Protein AF-A0A2V0PNC5-F1 (afdb_monomer_lite)

Structure (mmCIF, N/CA/C/O backbone):
data_AF-A0A2V0PNC5-F1
#
_entry.id   AF-A0A2V0PNC5-F1
#
loop_
_atom_site.group_PDB
_atom_site.id
_atom_site.type_symbol
_atom_site.label_atom_id
_atom_site.label_alt_id
_atom_site.label_comp_id
_atom_site.label_asym_id
_atom_site.label_entity_id
_atom_site.label_seq_id
_atom_site.pdbx_PDB_ins_code
_atom_site.Cartn_x
_atom_site.Cartn_y
_atom_site.Cartn_z
_atom_site.occupancy
_atom_site.B_iso_or_equiv
_atom_site.auth_seq_id
_atom_site.auth_comp_id
_atom_site.auth_asym_id
_atom_site.auth_atom_id
_atom_site.pdbx_PDB_model_num
ATOM 1 N N . MET A 1 1 ? 58.327 9.211 -48.013 1.00 46.03 1 MET A N 1
ATOM 2 C CA . MET A 1 1 ? 58.946 9.754 -46.782 1.00 46.03 1 MET A CA 1
ATOM 3 C C . MET A 1 1 ? 57.950 10.695 -46.115 1.00 46.03 1 MET A C 1
ATOM 5 O O . MET A 1 1 ? 57.250 11.386 -46.838 1.00 46.03 1 MET A O 1
ATOM 9 N N . HIS A 1 2 ? 57.897 10.662 -44.778 1.00 35.88 2 HIS A N 1
ATOM 10 C CA . HIS A 1 2 ? 56.887 11.205 -43.844 1.00 35.88 2 HIS A CA 1
ATOM 11 C C . HIS A 1 2 ? 55.648 10.328 -43.582 1.00 35.88 2 HIS A C 1
ATOM 13 O O . HIS A 1 2 ? 54.661 10.412 -44.310 1.00 35.88 2 HIS A O 1
ATOM 19 N N . PRO A 1 3 ? 55.665 9.522 -42.502 1.00 50.53 3 PRO A N 1
ATOM 20 C CA . PRO A 1 3 ? 54.452 8.967 -41.922 1.00 50.53 3 PRO A CA 1
ATOM 21 C C . PRO A 1 3 ? 53.801 10.012 -41.003 1.00 50.53 3 PRO A C 1
ATOM 23 O O . PRO A 1 3 ? 54.454 10.570 -40.120 1.00 50.53 3 PRO A O 1
ATOM 26 N N . ARG A 1 4 ? 52.509 10.286 -41.209 1.00 48.28 4 ARG A N 1
ATOM 27 C CA . ARG A 1 4 ? 51.700 11.040 -40.247 1.00 48.28 4 ARG A CA 1
ATOM 28 C C . ARG A 1 4 ? 51.155 10.079 -39.195 1.00 48.28 4 ARG A C 1
ATOM 30 O O . ARG A 1 4 ? 50.509 9.084 -39.502 1.00 48.28 4 ARG A O 1
ATOM 37 N N . SER A 1 5 ? 51.496 10.423 -37.965 1.00 45.62 5 SER A N 1
ATOM 38 C CA . SER A 1 5 ? 51.143 9.832 -36.684 1.00 45.62 5 SER A CA 1
ATOM 39 C C . SER A 1 5 ? 49.649 9.558 -36.521 1.00 45.62 5 SER A C 1
ATOM 41 O O . SER A 1 5 ? 48.822 10.463 -36.640 1.00 45.62 5 SER A O 1
ATOM 43 N N . VAL A 1 6 ? 49.341 8.314 -36.162 1.00 48.97 6 VAL A N 1
ATOM 44 C CA . VAL A 1 6 ? 48.056 7.876 -35.617 1.00 48.97 6 VAL A CA 1
ATOM 45 C C . VAL A 1 6 ? 47.938 8.436 -34.199 1.00 48.97 6 VAL A C 1
ATOM 47 O O . VAL A 1 6 ? 48.732 8.095 -33.326 1.00 48.97 6 VAL A O 1
ATOM 50 N N . VAL A 1 7 ? 46.978 9.333 -33.980 1.00 49.88 7 VAL A N 1
ATOM 51 C CA . VAL A 1 7 ? 46.612 9.828 -32.648 1.00 49.88 7 VAL A CA 1
ATOM 52 C C . VAL A 1 7 ? 45.488 8.942 -32.125 1.00 49.88 7 VAL A C 1
ATOM 54 O O . VAL A 1 7 ? 44.372 8.982 -32.635 1.00 49.88 7 VAL A O 1
ATOM 57 N N . SER A 1 8 ? 45.796 8.133 -31.112 1.00 47.31 8 SER A N 1
ATOM 58 C CA . SER A 1 8 ? 44.809 7.429 -30.293 1.00 47.31 8 SER A CA 1
ATOM 59 C C . SER A 1 8 ? 44.007 8.420 -29.448 1.00 47.31 8 SER A C 1
ATOM 61 O O . SER A 1 8 ? 44.615 9.172 -28.682 1.00 47.31 8 SER A O 1
ATOM 63 N N . PRO A 1 9 ? 42.666 8.377 -29.449 1.00 55.56 9 PRO A N 1
ATOM 64 C CA . PRO A 1 9 ? 41.892 8.931 -28.356 1.00 55.56 9 PRO A CA 1
ATOM 65 C C . PRO A 1 9 ? 41.679 7.842 -27.298 1.00 55.56 9 PRO A C 1
ATOM 67 O O . PRO A 1 9 ? 40.690 7.115 -27.300 1.00 55.56 9 PRO A O 1
ATOM 70 N N . ALA A 1 10 ? 42.618 7.755 -26.357 1.00 48.31 10 ALA A N 1
ATOM 71 C CA . ALA A 1 10 ? 42.324 7.237 -25.031 1.00 48.31 10 ALA A CA 1
ATOM 72 C C . ALA A 1 10 ? 41.574 8.336 -24.264 1.00 48.31 10 ALA A C 1
ATOM 74 O O . ALA A 1 10 ? 42.179 9.267 -23.734 1.00 48.31 10 ALA A O 1
ATOM 75 N N . ARG A 1 11 ? 40.245 8.252 -24.221 1.00 45.19 11 ARG A N 1
ATOM 76 C CA . ARG A 1 11 ? 39.443 8.936 -23.204 1.00 45.19 11 ARG A CA 1
ATOM 77 C C . ARG A 1 11 ? 38.549 7.904 -22.544 1.00 45.19 11 ARG A C 1
ATOM 79 O O . ARG A 1 11 ? 37.467 7.588 -23.016 1.00 45.19 11 ARG A O 1
ATOM 86 N N . ALA A 1 12 ? 39.080 7.363 -21.454 1.00 42.06 12 ALA A N 1
ATOM 87 C CA . ALA A 1 12 ? 38.318 6.650 -20.456 1.00 42.06 12 ALA A CA 1
ATOM 88 C C . ALA A 1 12 ? 37.191 7.566 -19.961 1.00 42.06 12 ALA A C 1
ATOM 90 O O . ALA A 1 12 ? 37.443 8.621 -19.376 1.00 42.06 12 ALA A O 1
ATOM 91 N N . CYS A 1 13 ? 35.950 7.161 -20.212 1.00 41.88 13 CYS A N 1
ATOM 92 C CA . CYS A 1 13 ? 34.798 7.667 -19.490 1.00 41.88 13 CYS A CA 1
ATOM 93 C C . CYS A 1 13 ? 34.933 7.204 -18.038 1.00 41.88 13 CYS A C 1
ATOM 95 O O . CYS A 1 13 ? 34.588 6.076 -17.695 1.00 41.88 13 CYS A O 1
ATOM 97 N N . ALA A 1 14 ? 35.463 8.071 -17.180 1.00 43.19 14 ALA A N 1
ATOM 98 C CA . ALA A 1 14 ? 35.242 7.967 -15.750 1.00 43.19 14 ALA A CA 1
ATOM 99 C C . ALA A 1 14 ? 33.767 8.309 -15.498 1.00 43.19 14 ALA A C 1
ATOM 101 O O . ALA A 1 14 ? 33.409 9.468 -15.294 1.00 43.19 14 ALA A O 1
ATOM 102 N N . TRP A 1 15 ? 32.895 7.303 -15.559 1.00 41.69 15 TRP A N 1
ATOM 103 C CA . TRP A 1 15 ? 31.583 7.382 -14.930 1.00 41.69 15 TRP A CA 1
ATOM 104 C C . TRP A 1 15 ? 31.799 7.412 -13.420 1.00 41.69 15 TRP A C 1
ATOM 106 O O . TRP A 1 15 ? 31.904 6.394 -12.743 1.00 41.69 15 TRP A O 1
ATOM 116 N N . SER A 1 16 ? 31.938 8.633 -12.910 1.00 41.12 16 SER A N 1
ATOM 117 C CA . SER A 1 16 ? 31.764 8.942 -11.503 1.00 41.12 16 SER A CA 1
ATOM 118 C C . SER A 1 16 ? 30.292 8.709 -11.182 1.00 41.12 16 SER A C 1
ATOM 120 O O . SER A 1 16 ? 29.431 9.532 -11.484 1.00 41.12 16 SER A O 1
ATOM 122 N N . SER A 1 17 ? 29.997 7.544 -10.613 1.00 45.12 17 SER A N 1
ATOM 123 C CA . SER A 1 17 ? 28.743 7.274 -9.924 1.00 45.12 17 SER A CA 1
ATOM 124 C C . SER A 1 17 ? 28.682 8.164 -8.681 1.00 45.12 17 SER A C 1
ATOM 126 O O . SER A 1 17 ? 29.027 7.744 -7.575 1.00 45.12 17 SER A O 1
ATOM 128 N N . ALA A 1 18 ? 28.293 9.422 -8.872 1.00 38.31 18 ALA A N 1
ATOM 129 C CA . ALA A 1 18 ? 27.845 10.283 -7.796 1.00 38.31 18 ALA A CA 1
ATOM 130 C C . ALA A 1 18 ? 26.534 9.690 -7.272 1.00 38.31 18 ALA A C 1
ATOM 132 O O . ALA A 1 18 ? 25.459 9.921 -7.820 1.00 38.31 18 ALA A O 1
ATOM 133 N N . GLN A 1 19 ? 26.640 8.857 -6.237 1.00 40.16 19 GLN A N 1
ATOM 134 C CA . GLN A 1 19 ? 25.487 8.483 -5.437 1.00 40.16 19 GLN A CA 1
ATOM 135 C C . GLN A 1 19 ? 24.847 9.776 -4.911 1.00 40.16 19 GLN A C 1
ATOM 137 O O . GLN A 1 19 ? 25.549 10.571 -4.276 1.00 40.16 19 GLN A O 1
ATOM 142 N N . PRO A 1 20 ? 23.543 10.013 -5.122 1.00 44.72 20 PRO A N 1
ATOM 143 C CA . PRO A 1 20 ? 22.850 11.015 -4.341 1.00 44.72 20 PRO A CA 1
ATOM 144 C C . PRO A 1 20 ? 22.874 10.525 -2.894 1.00 44.72 20 PRO A C 1
ATOM 146 O O . PRO A 1 20 ? 22.208 9.559 -2.526 1.00 44.72 20 PRO A O 1
ATOM 149 N N . SER A 1 21 ? 23.691 11.165 -2.060 1.00 48.38 21 SER A N 1
ATOM 150 C CA . SER A 1 21 ? 23.564 11.049 -0.618 1.00 48.38 21 SER A CA 1
ATOM 151 C C . SER A 1 21 ? 22.190 11.605 -0.261 1.00 48.38 21 SER A C 1
ATOM 153 O O . SER A 1 21 ? 21.999 12.823 -0.225 1.00 48.38 21 SER A O 1
ATOM 155 N N . TRP A 1 22 ? 21.220 10.722 -0.036 1.00 44.94 22 TRP A N 1
ATOM 156 C CA . TRP A 1 22 ? 19.954 11.079 0.583 1.00 44.94 22 TRP A CA 1
ATOM 157 C C . TRP A 1 22 ? 20.280 11.538 1.998 1.00 44.94 22 TRP A C 1
ATOM 159 O O . TRP A 1 22 ? 20.423 10.749 2.932 1.00 44.94 22 TRP A O 1
ATOM 169 N N . GLY A 1 23 ? 20.511 12.844 2.117 1.00 40.91 23 GLY A N 1
ATOM 170 C CA . GLY A 1 23 ? 20.692 13.515 3.381 1.00 40.91 23 GLY A CA 1
ATOM 171 C C . GLY A 1 23 ? 19.507 13.164 4.260 1.00 40.91 23 GLY A C 1
ATOM 172 O O . GLY A 1 23 ? 18.359 13.428 3.906 1.00 40.91 23 GLY A O 1
ATOM 173 N N . ALA A 1 24 ? 19.808 12.552 5.400 1.00 48.91 24 ALA A N 1
ATOM 174 C CA . ALA A 1 24 ? 18.877 12.357 6.486 1.00 48.91 24 ALA A CA 1
ATOM 175 C C . ALA A 1 24 ? 18.256 13.714 6.851 1.00 48.91 24 ALA A C 1
ATOM 177 O O . ALA A 1 24 ? 18.806 14.474 7.654 1.00 48.91 24 ALA A O 1
ATOM 178 N N . ARG A 1 25 ? 17.093 14.026 6.264 1.00 42.72 25 ARG A N 1
ATOM 179 C CA . ARG A 1 25 ? 16.173 15.017 6.812 1.00 42.72 25 ARG A CA 1
ATOM 180 C C . ARG A 1 25 ? 15.718 14.451 8.142 1.00 42.72 25 ARG A C 1
ATOM 182 O O . ARG A 1 25 ? 14.775 13.673 8.230 1.00 42.72 25 ARG A O 1
ATOM 189 N N . ARG A 1 26 ? 16.433 14.848 9.193 1.00 43.69 26 ARG A N 1
ATOM 190 C CA . ARG A 1 26 ? 15.892 14.877 10.544 1.00 43.69 26 ARG A CA 1
ATOM 191 C C . ARG A 1 26 ? 14.653 15.755 10.463 1.00 43.69 26 ARG A C 1
ATOM 193 O O . ARG A 1 26 ? 14.756 16.978 10.466 1.00 43.69 26 ARG A O 1
ATOM 200 N N . VAL A 1 27 ? 13.492 15.124 10.332 1.00 46.66 27 VAL A N 1
ATOM 201 C CA . VAL A 1 27 ? 12.228 15.760 10.670 1.00 46.66 27 VAL A CA 1
ATOM 202 C C . VAL A 1 27 ? 12.358 16.081 12.150 1.00 46.66 27 VAL A C 1
ATOM 204 O O . VAL A 1 27 ? 12.353 15.192 13.004 1.00 46.66 27 VAL A O 1
ATOM 207 N N . ALA A 1 28 ? 12.626 17.352 12.433 1.00 44.28 28 ALA A N 1
ATOM 208 C CA . ALA A 1 28 ? 12.568 17.889 13.771 1.00 44.28 28 ALA A CA 1
ATOM 209 C C . ALA A 1 28 ? 11.178 17.552 14.310 1.00 44.28 28 ALA A C 1
ATOM 211 O O . ALA A 1 28 ? 10.172 18.049 13.807 1.00 44.28 28 ALA A O 1
ATOM 212 N N . ARG A 1 29 ? 11.125 16.648 15.293 1.00 40.88 29 ARG A N 1
ATOM 213 C CA . ARG A 1 29 ? 9.932 16.447 16.108 1.00 40.88 29 ARG A CA 1
ATOM 214 C C . ARG A 1 29 ? 9.538 17.824 16.652 1.00 40.88 29 ARG A C 1
ATOM 216 O O . ARG A 1 29 ? 10.369 18.416 17.346 1.00 40.88 29 ARG A O 1
ATOM 223 N N . PRO A 1 30 ? 8.332 18.343 16.373 1.00 45.47 30 PRO A N 1
ATOM 224 C CA . PRO A 1 30 ? 7.832 19.469 17.138 1.00 45.47 30 PRO A CA 1
ATOM 225 C C . PRO A 1 30 ? 7.803 19.022 18.599 1.00 45.47 30 PRO A C 1
ATOM 227 O O . PRO A 1 30 ? 7.260 17.964 18.929 1.00 45.47 30 PRO A O 1
ATOM 230 N N . GLY A 1 31 ? 8.505 19.774 19.445 1.00 43.66 31 GLY A N 1
ATOM 231 C CA . GLY A 1 31 ? 8.547 19.541 20.876 1.00 43.66 31 GLY A CA 1
ATOM 232 C C . GLY A 1 31 ? 7.123 19.496 21.405 1.00 43.66 31 GLY A C 1
ATOM 233 O O . GLY A 1 31 ? 6.427 20.507 21.401 1.00 43.66 31 GLY A O 1
ATOM 234 N N . GLY A 1 32 ? 6.696 18.307 21.828 1.00 38.88 32 GLY A N 1
ATOM 235 C CA . GLY A 1 32 ? 5.477 18.144 22.595 1.00 38.88 32 GLY A CA 1
ATOM 236 C C . GLY A 1 32 ? 5.627 18.948 23.875 1.00 38.88 32 GLY A C 1
ATOM 237 O O . GLY A 1 32 ? 6.455 18.622 24.727 1.00 38.88 32 GLY A O 1
ATOM 238 N N . CYS A 1 33 ? 4.855 20.025 23.982 1.00 45.88 33 CYS A N 1
ATOM 239 C CA . CYS A 1 33 ? 4.614 20.678 25.253 1.00 45.88 33 CYS A CA 1
ATOM 240 C C . CYS A 1 33 ? 4.117 19.616 26.248 1.00 45.88 33 CYS A C 1
ATOM 242 O O . CYS A 1 33 ? 3.217 18.844 25.905 1.00 45.88 33 CYS A O 1
ATOM 244 N N . PRO A 1 34 ? 4.675 19.549 27.467 1.00 61.69 34 PRO A N 1
ATOM 245 C CA . PRO A 1 34 ? 4.075 18.737 28.510 1.00 61.69 34 PRO A CA 1
ATOM 246 C C . PRO A 1 34 ? 2.664 19.281 28.798 1.00 61.69 34 PRO A C 1
ATOM 248 O O . PRO A 1 34 ? 2.482 20.503 28.830 1.00 61.69 34 PRO A O 1
ATOM 251 N N . PRO A 1 35 ? 1.657 18.413 28.994 1.00 59.31 35 PRO A N 1
ATOM 252 C CA . PRO A 1 35 ? 0.330 18.865 29.376 1.00 59.31 35 PRO A CA 1
ATOM 253 C C . PRO A 1 35 ? 0.412 19.629 30.707 1.00 59.31 35 PRO A C 1
ATOM 255 O O . PRO A 1 35 ? 1.201 19.255 31.584 1.00 59.31 35 PRO A O 1
ATOM 258 N N . PRO A 1 36 ? -0.379 20.700 30.886 1.00 52.75 36 PRO A N 1
ATOM 259 C CA . PRO A 1 36 ? -0.417 21.416 32.147 1.00 52.75 36 PRO A CA 1
ATOM 260 C C . PRO A 1 36 ? -0.871 20.461 33.252 1.00 52.75 36 PRO A C 1
ATOM 262 O O . PRO A 1 36 ? -1.882 19.768 33.127 1.00 52.75 36 PRO A O 1
ATOM 265 N N . ALA A 1 37 ? -0.095 20.437 34.336 1.00 48.38 37 ALA A N 1
ATOM 266 C CA . ALA A 1 37 ? -0.430 19.751 35.570 1.00 48.38 37 ALA A CA 1
ATOM 267 C C . ALA A 1 37 ? -1.880 20.075 35.952 1.00 48.38 37 ALA A C 1
ATOM 269 O O . ALA A 1 37 ? -2.228 21.237 36.182 1.00 48.38 37 ALA A O 1
ATOM 270 N N . GLN A 1 38 ? -2.722 19.040 35.992 1.00 46.66 38 GLN A N 1
ATOM 271 C CA . GLN A 1 38 ? -4.081 19.147 36.494 1.00 46.66 38 GLN A CA 1
ATOM 272 C C . GLN A 1 38 ? -4.002 19.624 37.941 1.00 46.66 38 GLN A C 1
ATOM 274 O O . GLN A 1 38 ? -3.628 18.890 38.855 1.00 46.66 38 GLN A O 1
ATOM 279 N N . GLN A 1 39 ? -4.318 20.902 38.126 1.00 43.53 39 GLN A N 1
ATOM 280 C CA . GLN A 1 39 ? -4.539 21.485 39.430 1.00 43.53 39 GLN A CA 1
ATOM 281 C C . GLN A 1 39 ? -5.695 20.726 40.073 1.00 43.53 39 GLN A C 1
ATOM 283 O O . GLN A 1 39 ? -6.844 20.829 39.640 1.00 43.53 39 GLN A O 1
ATOM 288 N N . LEU A 1 40 ? -5.367 19.967 41.116 1.00 46.88 40 LEU A N 1
ATOM 289 C CA . LEU A 1 40 ? -6.294 19.485 42.128 1.00 46.88 40 LEU A CA 1
ATOM 290 C C . LEU A 1 40 ? -7.094 20.685 42.647 1.00 46.88 40 LEU A C 1
ATOM 292 O O . LEU A 1 40 ? -6.667 21.400 43.554 1.00 46.88 40 LEU A O 1
ATOM 296 N N . ARG A 1 41 ? -8.253 20.941 42.033 1.00 42.25 41 ARG A N 1
ATOM 297 C CA . ARG A 1 41 ? -9.216 21.916 42.531 1.00 42.25 41 ARG A CA 1
ATOM 298 C C . ARG A 1 41 ? -9.735 21.401 43.864 1.00 42.25 41 ARG A C 1
ATOM 300 O O . ARG A 1 41 ? -10.474 20.422 43.940 1.00 42.25 41 ARG A O 1
ATOM 307 N N . ALA A 1 42 ? -9.302 22.087 44.912 1.00 47.78 42 ALA A N 1
ATOM 308 C CA . ALA A 1 42 ? -9.796 21.947 46.261 1.00 47.78 42 ALA A CA 1
ATOM 309 C C . ALA A 1 42 ? -11.332 21.996 46.282 1.00 47.78 42 ALA A C 1
ATOM 311 O O . ALA A 1 42 ? -11.959 22.915 45.751 1.00 47.78 42 ALA A O 1
ATOM 312 N N . ARG A 1 43 ? -11.928 20.994 46.933 1.00 48.75 43 ARG A N 1
ATOM 313 C CA . ARG A 1 43 ? -13.338 20.978 47.330 1.00 48.75 43 ARG A CA 1
ATOM 314 C C . ARG A 1 43 ? -13.656 22.237 48.150 1.00 48.75 43 ARG A C 1
ATOM 316 O O . ARG A 1 43 ? -13.009 22.446 49.178 1.00 48.75 43 ARG A O 1
ATOM 323 N N . PRO A 1 44 ? -14.675 23.034 47.795 1.00 49.09 44 PRO A N 1
ATOM 324 C CA . PRO A 1 44 ? -15.175 24.052 48.700 1.00 49.09 44 PRO A CA 1
ATOM 325 C C . PRO A 1 44 ? -15.941 23.389 49.852 1.00 49.09 44 PRO A C 1
ATOM 327 O O . PRO A 1 44 ? -16.894 22.634 49.651 1.00 49.09 44 PRO A O 1
ATOM 330 N N . ALA A 1 45 ? -15.515 23.693 51.076 1.00 51.72 45 ALA A N 1
ATOM 331 C CA . ALA A 1 45 ? -16.238 23.385 52.298 1.00 51.72 45 ALA A CA 1
ATOM 332 C C . ALA A 1 45 ? -17.618 24.065 52.265 1.00 51.72 45 ALA A C 1
ATOM 334 O O . ALA A 1 45 ? -17.737 25.292 52.326 1.00 51.72 45 ALA A O 1
ATOM 335 N N . ARG A 1 46 ? -18.679 23.259 52.166 1.00 47.69 46 ARG A N 1
ATOM 336 C CA . ARG A 1 46 ? -20.064 23.728 52.256 1.00 47.69 46 ARG A CA 1
ATOM 337 C C . ARG A 1 46 ? -20.357 24.093 53.714 1.00 47.69 46 ARG A C 1
ATOM 339 O O . ARG A 1 46 ? -20.598 23.231 54.553 1.00 47.69 46 ARG A O 1
ATOM 346 N N . ARG A 1 47 ? -20.317 25.395 54.009 1.00 47.84 47 ARG A N 1
ATOM 347 C CA . ARG A 1 47 ? -20.864 25.999 55.231 1.00 47.84 47 ARG A CA 1
ATOM 348 C C . ARG A 1 47 ? -22.346 25.638 55.358 1.00 47.84 47 ARG A C 1
ATOM 350 O O . ARG A 1 47 ? -23.165 26.109 54.572 1.00 47.84 47 ARG A O 1
ATOM 357 N N . ALA A 1 48 ? -22.689 24.869 56.386 1.00 43.53 48 ALA A N 1
ATOM 358 C CA . ALA A 1 48 ? -24.054 24.758 56.877 1.00 43.53 48 ALA A CA 1
ATOM 359 C C . ALA A 1 48 ? -24.456 26.098 57.518 1.00 43.53 48 ALA A C 1
ATOM 361 O O . ALA A 1 48 ? -24.011 26.448 58.611 1.00 43.53 48 ALA A O 1
ATOM 362 N N . ARG A 1 49 ? -25.266 26.883 56.805 1.00 43.66 49 ARG A N 1
ATOM 363 C CA . ARG A 1 49 ? -25.901 28.096 57.325 1.00 43.66 49 ARG A CA 1
ATOM 364 C C . ARG A 1 49 ? -27.191 27.681 58.028 1.00 43.66 49 ARG A C 1
ATOM 366 O O . ARG A 1 49 ? -28.241 27.590 57.402 1.00 43.66 49 ARG A O 1
ATOM 373 N N . SER A 1 50 ? -27.084 27.410 59.327 1.00 46.31 50 SER A N 1
ATOM 374 C CA . SER A 1 50 ? -28.229 27.329 60.235 1.00 46.31 50 SER A CA 1
ATOM 375 C C . SER A 1 50 ? -28.942 28.683 60.225 1.00 46.31 50 SER A C 1
ATOM 377 O O . SER A 1 50 ? -28.403 29.686 60.698 1.00 46.31 50 SER A O 1
ATOM 379 N N . THR A 1 51 ? -30.114 28.736 59.592 1.00 46.50 51 THR A N 1
ATOM 380 C CA . THR A 1 51 ? -31.024 29.876 59.687 1.00 46.50 51 THR A CA 1
ATOM 381 C C . THR A 1 51 ? -32.067 29.558 60.745 1.00 46.50 51 THR A C 1
ATOM 383 O O . THR A 1 51 ? -32.862 28.632 60.646 1.00 46.50 51 THR A O 1
ATOM 386 N N . ARG A 1 52 ? -31.971 30.355 61.801 1.00 48.97 52 ARG A N 1
ATOM 387 C CA . ARG A 1 52 ? -32.886 30.525 62.919 1.00 48.97 52 ARG A CA 1
ATOM 388 C C . ARG A 1 52 ? -34.256 30.947 62.363 1.00 48.97 52 ARG A C 1
ATOM 390 O O . ARG A 1 52 ? -34.359 32.024 61.783 1.00 48.97 52 ARG A O 1
ATOM 397 N N . GLY A 1 53 ? -35.273 30.105 62.531 1.00 39.19 53 GLY A N 1
ATOM 398 C CA . GLY A 1 53 ? -36.677 30.391 62.221 1.00 39.19 53 GLY A CA 1
ATOM 399 C C . GLY A 1 53 ? -37.537 30.178 63.467 1.00 39.19 53 GLY A C 1
ATOM 400 O O . GLY A 1 53 ? -37.408 29.160 64.135 1.00 39.19 53 GLY A O 1
ATOM 401 N N . ALA A 1 54 ? -38.328 31.192 63.803 1.00 44.88 54 ALA A N 1
ATOM 402 C CA . ALA A 1 54 ? -39.080 31.401 65.039 1.00 44.88 54 ALA A CA 1
ATOM 403 C C . ALA A 1 54 ? -40.204 30.370 65.319 1.00 44.88 54 ALA A C 1
ATOM 405 O O . ALA A 1 54 ? -40.690 29.730 64.385 1.00 44.88 54 ALA A O 1
ATOM 406 N N . PRO A 1 55 ? -40.660 30.243 66.585 1.00 56.84 55 PRO A N 1
ATOM 407 C CA . PRO A 1 55 ? -41.741 29.340 66.971 1.00 56.84 55 PRO A CA 1
ATOM 408 C C . PRO A 1 55 ? -43.086 29.892 66.486 1.00 56.84 55 PRO A C 1
ATOM 410 O O . PRO A 1 55 ? -43.396 31.065 66.710 1.00 56.84 55 PRO A O 1
ATOM 413 N N . ARG A 1 56 ? -43.895 29.057 65.827 1.00 43.38 56 ARG A N 1
ATOM 414 C CA . ARG A 1 56 ? -45.263 29.414 65.440 1.00 43.38 56 ARG A CA 1
ATOM 415 C C . ARG A 1 56 ? -46.255 28.540 66.201 1.00 43.38 56 ARG A C 1
ATOM 417 O O . ARG A 1 56 ? -46.252 27.327 66.061 1.00 43.38 56 ARG A O 1
ATOM 424 N N . ALA A 1 57 ? -47.015 29.255 67.023 1.00 48.47 57 ALA A N 1
ATOM 425 C CA . ALA A 1 57 ? -48.232 28.948 67.757 1.00 48.47 57 ALA A CA 1
ATOM 426 C C . ALA A 1 57 ? -48.906 27.581 67.544 1.00 48.47 57 ALA A C 1
ATOM 428 O O . ALA A 1 57 ? -49.235 27.178 66.429 1.00 48.47 57 ALA A O 1
ATOM 429 N N . SER A 1 58 ? -49.201 26.982 68.694 1.00 52.47 58 SER A N 1
ATOM 430 C CA . SER A 1 58 ? -50.111 25.878 68.969 1.00 52.47 58 SER A CA 1
ATOM 431 C C . SER A 1 58 ? -51.475 26.016 68.274 1.00 52.47 58 SER A C 1
ATOM 433 O O . SER A 1 58 ? -52.116 27.062 68.413 1.00 52.47 58 SER A O 1
ATOM 435 N N . PRO A 1 59 ? -51.979 24.959 67.617 1.00 48.16 59 PRO A N 1
ATOM 436 C CA . PRO A 1 59 ? -53.402 24.765 67.414 1.00 48.16 59 PRO A CA 1
ATOM 437 C C . PRO A 1 59 ? -53.981 23.973 68.598 1.00 48.16 59 PRO A C 1
ATOM 439 O O . PRO A 1 59 ? -53.592 22.841 68.856 1.00 48.16 59 PRO A O 1
ATOM 442 N N . SER A 1 60 ? -54.869 24.647 69.324 1.00 47.78 60 SER A N 1
ATOM 443 C CA . SER A 1 60 ? -55.900 24.150 70.246 1.00 47.78 60 SER A CA 1
ATOM 444 C C . SER A 1 60 ? -56.076 22.627 70.381 1.00 47.78 60 SER A C 1
ATOM 446 O O . SER A 1 60 ? -56.710 21.987 69.541 1.00 47.78 60 SER A O 1
ATOM 448 N N . ASP A 1 61 ? -55.634 22.117 71.532 1.00 47.59 61 ASP A N 1
ATOM 449 C CA . ASP A 1 61 ? -56.153 20.930 72.212 1.00 47.59 61 ASP A CA 1
ATOM 450 C C . ASP A 1 61 ? -57.581 21.204 72.694 1.00 47.59 61 ASP A C 1
ATOM 452 O O . ASP A 1 61 ? -57.755 22.006 73.613 1.00 47.59 61 ASP A O 1
ATOM 456 N N . SER A 1 62 ? -58.618 20.594 72.107 1.00 51.19 62 SER A N 1
ATOM 457 C CA . SER A 1 62 ? -59.964 20.604 72.722 1.00 51.19 62 SER A CA 1
ATOM 458 C C . SER A 1 62 ? -60.937 19.508 72.249 1.00 51.19 62 SER A C 1
ATOM 460 O O . SER A 1 62 ? -62.137 19.722 72.372 1.00 51.19 62 SER A O 1
ATOM 462 N N . GLU A 1 63 ? -60.511 18.357 71.702 1.00 50.16 63 GLU A N 1
ATOM 463 C CA . GLU A 1 63 ? -61.518 17.347 71.283 1.00 50.16 63 GLU A CA 1
ATOM 464 C C . GLU A 1 63 ? -61.109 15.865 71.355 1.00 50.16 63 GLU A C 1
ATOM 466 O O . GLU A 1 63 ? -61.844 15.002 70.887 1.00 50.16 63 GLU A O 1
ATOM 471 N N . PHE A 1 64 ? -59.980 15.527 71.986 1.00 49.00 64 PHE A N 1
ATOM 472 C CA . PHE A 1 64 ? -59.539 14.128 72.132 1.00 49.00 64 PHE A CA 1
ATOM 473 C C . PHE A 1 64 ? -59.221 13.759 73.588 1.00 49.00 64 PHE A C 1
ATOM 475 O O . PHE A 1 64 ? -58.227 13.112 73.907 1.00 49.00 64 PHE A O 1
ATOM 482 N N . GLU A 1 65 ? -60.083 14.192 74.503 1.00 46.81 65 GLU A N 1
ATOM 483 C CA . GLU A 1 65 ? -59.994 13.880 75.928 1.00 46.81 65 GLU A CA 1
ATOM 484 C C . GLU A 1 65 ? -60.626 12.499 76.175 1.00 46.81 65 GLU A C 1
ATOM 486 O O . GLU A 1 65 ? -61.808 12.366 76.480 1.00 46.81 65 GLU A O 1
ATOM 491 N N . GLY A 1 66 ? -59.857 11.434 75.939 1.00 51.72 66 GLY A N 1
ATOM 492 C CA . GLY A 1 66 ? -60.331 10.075 76.225 1.00 51.72 66 GLY A CA 1
ATOM 493 C C . GLY A 1 66 ? -59.583 8.929 75.559 1.00 51.72 66 GLY A C 1
ATOM 494 O O . GLY A 1 66 ? -59.861 7.775 75.882 1.00 51.72 66 GLY A O 1
ATOM 495 N N . VAL A 1 67 ? -58.630 9.196 74.661 1.00 58.59 67 VAL A N 1
ATOM 496 C CA . VAL A 1 67 ? -57.742 8.131 74.183 1.00 58.59 67 VAL A CA 1
ATOM 497 C C . VAL A 1 67 ? -56.580 8.012 75.166 1.00 58.59 67 VAL A C 1
ATOM 499 O O . VAL A 1 67 ? -55.873 9.000 75.367 1.00 58.59 67 VAL A O 1
ATOM 502 N N . PRO A 1 68 ? -56.403 6.853 75.832 1.00 59.75 68 PRO A N 1
ATOM 503 C CA . PRO A 1 68 ? -55.310 6.664 76.776 1.00 59.75 68 PRO A CA 1
ATOM 504 C C . PRO A 1 68 ? -54.005 6.989 76.057 1.00 59.75 68 PRO A C 1
ATOM 506 O O . PRO A 1 68 ? -53.800 6.515 74.939 1.00 59.75 68 PRO A O 1
ATOM 509 N N . ALA A 1 69 ? -53.181 7.838 76.679 1.00 61.91 69 ALA A N 1
ATOM 510 C CA . ALA A 1 69 ? -51.882 8.243 76.163 1.00 61.91 69 ALA A CA 1
ATOM 511 C C . ALA A 1 69 ? -51.161 7.005 75.621 1.00 61.91 69 ALA A C 1
ATOM 513 O O . ALA A 1 69 ? -50.849 6.077 76.370 1.00 61.91 69 ALA A O 1
ATOM 514 N N . GLY A 1 70 ? -51.032 6.948 74.294 1.00 66.38 70 GLY A N 1
ATOM 515 C CA . GLY A 1 70 ? -50.398 5.829 73.620 1.00 66.38 70 GLY A CA 1
ATOM 516 C C . GLY A 1 70 ? -48.968 5.694 74.120 1.00 66.38 70 GLY A C 1
ATOM 517 O O . GLY A 1 70 ? -48.314 6.693 74.402 1.00 66.38 70 GLY A O 1
ATOM 518 N N . ASP A 1 71 ? -48.508 4.456 74.242 1.00 81.69 71 ASP A N 1
ATOM 519 C CA . ASP A 1 71 ? -47.176 4.124 74.735 1.00 81.69 71 ASP A CA 1
ATOM 520 C C . ASP A 1 71 ? -46.103 4.913 73.952 1.00 81.69 71 ASP A C 1
ATOM 522 O O . ASP A 1 71 ? -45.936 4.721 72.742 1.00 81.69 71 ASP A O 1
ATOM 526 N N . GLU A 1 72 ? -45.413 5.849 74.619 1.00 86.00 72 GLU A N 1
ATOM 527 C CA . GLU A 1 72 ? -44.483 6.807 73.990 1.00 86.00 72 GLU A CA 1
ATOM 528 C C . GLU A 1 72 ? -43.370 6.093 73.211 1.00 86.00 72 GLU A C 1
ATOM 530 O O . GLU A 1 72 ? -42.904 6.569 72.174 1.00 86.00 72 GLU A O 1
ATOM 535 N N . VAL A 1 73 ? -42.984 4.901 73.673 1.00 87.81 73 VAL A N 1
ATOM 536 C CA . VAL A 1 73 ? -41.979 4.050 73.026 1.00 87.81 73 VAL A CA 1
ATOM 537 C C . VAL A 1 73 ? -42.446 3.598 71.642 1.00 87.81 73 VAL A C 1
ATOM 539 O O . VAL A 1 73 ? -41.655 3.568 70.697 1.00 87.81 73 VAL A O 1
ATOM 542 N N . VAL A 1 74 ? -43.735 3.281 71.495 1.00 87.38 74 VAL A N 1
ATOM 543 C CA . VAL A 1 74 ? -44.316 2.853 70.217 1.00 87.38 74 VAL A CA 1
ATOM 544 C C . VAL A 1 74 ? -44.412 4.034 69.256 1.00 87.38 74 VAL A C 1
ATOM 546 O O . VAL A 1 74 ? -44.103 3.874 68.076 1.00 87.38 74 VAL A O 1
ATOM 549 N N . GLN A 1 75 ? -44.765 5.228 69.743 1.00 89.38 75 GLN A N 1
ATOM 550 C CA . GLN A 1 75 ? -44.777 6.441 68.917 1.00 89.38 75 GLN A CA 1
ATOM 551 C C . GLN A 1 75 ? -43.371 6.816 68.435 1.00 89.38 75 GLN A C 1
ATOM 553 O O . GLN A 1 75 ? -43.182 7.038 67.238 1.00 89.38 75 GLN A O 1
ATOM 558 N N . ALA A 1 76 ? -42.370 6.788 69.319 1.00 91.75 76 ALA A N 1
ATOM 559 C CA . ALA A 1 76 ? -40.978 7.045 68.951 1.00 91.75 76 ALA A CA 1
ATOM 560 C C . ALA A 1 76 ? -40.449 6.024 67.925 1.00 91.75 76 ALA A C 1
ATOM 562 O O . ALA A 1 76 ? -39.792 6.402 66.953 1.00 91.75 76 ALA A O 1
ATOM 563 N N . ALA A 1 77 ? -40.785 4.738 68.086 1.00 91.69 77 ALA A N 1
ATOM 564 C CA . ALA A 1 77 ? -40.418 3.698 67.125 1.00 91.69 77 ALA A CA 1
ATOM 565 C C . ALA A 1 77 ? -41.088 3.904 65.753 1.00 91.69 77 ALA A C 1
ATOM 567 O O . ALA A 1 77 ? -40.452 3.700 64.715 1.00 91.69 77 ALA A O 1
ATOM 568 N N . LEU A 1 78 ? -42.352 4.345 65.731 1.00 91.38 78 LEU A N 1
ATOM 569 C CA . LEU A 1 78 ? -43.070 4.638 64.488 1.00 91.38 78 LEU A CA 1
ATOM 570 C C . LEU A 1 78 ? -42.485 5.862 63.769 1.00 91.38 78 LEU A C 1
ATOM 572 O O . LEU A 1 78 ? -42.328 5.843 62.546 1.00 91.38 78 LEU A O 1
ATOM 576 N N . GLU A 1 79 ? -42.124 6.906 64.519 1.00 93.06 79 GLU A N 1
ATOM 577 C CA . GLU A 1 79 ? -41.447 8.088 63.980 1.00 93.06 79 GLU A CA 1
ATOM 578 C C . GLU A 1 79 ? -40.097 7.737 63.356 1.00 93.06 79 GLU A C 1
ATOM 580 O O . GLU A 1 79 ? -39.789 8.191 62.250 1.00 93.06 79 GLU A O 1
ATOM 585 N N . ASP A 1 80 ? -39.295 6.909 64.026 1.00 94.19 80 ASP A N 1
ATOM 586 C CA . ASP A 1 80 ? -38.001 6.480 63.497 1.00 94.19 80 ASP A CA 1
ATOM 587 C C . ASP A 1 80 ? -38.156 5.604 62.251 1.00 94.19 80 ASP A C 1
ATOM 589 O O . ASP A 1 80 ? -37.401 5.770 61.286 1.00 94.19 80 ASP A O 1
ATOM 593 N N . GLN A 1 81 ? -39.175 4.741 62.205 1.00 92.75 81 GLN A N 1
ATOM 594 C CA . GLN A 1 81 ? -39.474 3.945 61.016 1.00 92.75 81 GLN A CA 1
ATOM 595 C C . GLN A 1 81 ? -39.924 4.815 59.833 1.00 92.75 81 GLN A C 1
ATOM 597 O O . GLN A 1 81 ? -39.443 4.619 58.712 1.00 92.75 81 GLN A O 1
ATOM 602 N N . LEU A 1 82 ? -40.773 5.820 60.066 1.00 92.94 82 LEU A N 1
ATOM 603 C CA . LEU A 1 82 ? -41.171 6.786 59.035 1.00 92.94 82 LEU A CA 1
ATOM 604 C C . LEU A 1 82 ? -39.981 7.628 58.561 1.00 92.94 82 LEU A C 1
ATOM 606 O O . LEU A 1 82 ? -39.803 7.819 57.356 1.00 92.94 82 LEU A O 1
ATOM 610 N N . ARG A 1 83 ? -39.106 8.073 59.473 1.00 93.12 83 ARG A N 1
ATOM 611 C CA . ARG A 1 83 ? -37.863 8.781 59.116 1.00 93.12 83 ARG A CA 1
ATOM 612 C C . ARG A 1 83 ? -36.924 7.907 58.294 1.00 93.12 83 ARG A C 1
ATOM 614 O O . ARG A 1 83 ? -36.304 8.410 57.357 1.00 93.12 83 ARG A O 1
ATOM 621 N N . LEU A 1 84 ? -36.806 6.621 58.619 1.00 94.69 84 LEU A N 1
ATOM 622 C CA . LEU A 1 84 ? -36.018 5.661 57.845 1.00 94.69 84 LEU A CA 1
ATOM 623 C C . LEU A 1 84 ? -36.586 5.474 56.437 1.00 94.69 84 LEU A C 1
ATOM 625 O O . LEU A 1 84 ? -35.818 5.491 55.474 1.00 94.69 84 LEU A O 1
ATOM 629 N N . GLN A 1 85 ? -37.908 5.364 56.294 1.00 93.19 85 GLN A N 1
ATOM 630 C CA . GLN A 1 85 ? -38.552 5.261 54.983 1.00 93.19 85 GLN A CA 1
ATOM 631 C C . GLN A 1 85 ? -38.325 6.520 54.141 1.00 93.19 85 GLN A C 1
ATOM 633 O O . GLN A 1 85 ? -37.814 6.404 53.026 1.00 93.19 85 GLN A O 1
ATOM 638 N N . LEU A 1 86 ? -38.558 7.708 54.706 1.00 94.62 86 LEU A N 1
ATOM 639 C CA . LEU A 1 86 ?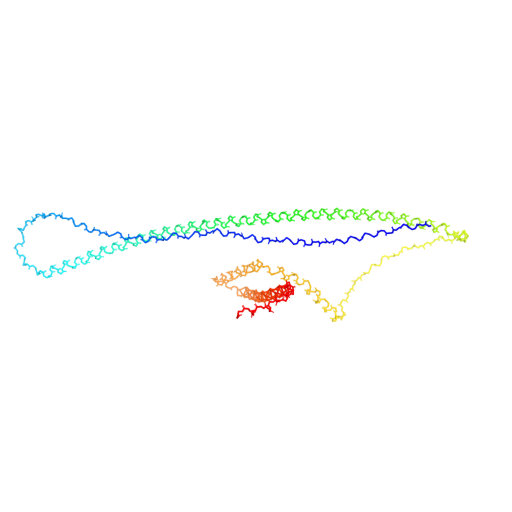 -38.290 8.995 54.048 1.00 94.62 86 LEU A CA 1
ATOM 640 C C . LEU A 1 86 ? -36.817 9.151 53.640 1.00 94.62 86 LEU A C 1
ATOM 642 O O . LEU A 1 86 ? -36.509 9.587 52.529 1.00 94.62 86 LEU A O 1
ATOM 646 N N . ARG A 1 87 ? -35.876 8.748 54.504 1.00 92.81 87 ARG A N 1
ATOM 647 C CA . ARG A 1 87 ? -34.442 8.726 54.163 1.00 92.81 87 ARG A CA 1
ATOM 648 C C . ARG A 1 87 ? -34.142 7.743 53.035 1.00 92.81 87 ARG A C 1
ATOM 650 O O . ARG A 1 87 ? -33.332 8.040 52.165 1.00 92.81 87 ARG A O 1
ATOM 657 N N . SER A 1 88 ? -34.792 6.584 53.018 1.00 94.56 88 SER A N 1
ATOM 658 C CA . SER A 1 88 ? -34.586 5.601 51.953 1.00 94.56 88 SER A CA 1
ATOM 659 C C . SER A 1 88 ? -35.137 6.073 50.604 1.00 94.56 88 SER A C 1
ATOM 661 O O . SER A 1 88 ? -34.506 5.828 49.578 1.00 94.56 88 SER A O 1
ATOM 663 N N . GLU A 1 89 ? -36.273 6.775 50.587 1.00 93.69 89 GLU A N 1
ATOM 664 C CA . GLU A 1 89 ? -36.857 7.329 49.361 1.00 93.69 89 GLU A CA 1
ATOM 665 C C . GLU A 1 89 ? -36.022 8.483 48.817 1.00 93.69 89 GLU A C 1
ATOM 667 O O . GLU A 1 89 ? -35.671 8.469 47.640 1.00 93.69 89 GLU A O 1
ATOM 672 N N . THR A 1 90 ? -35.581 9.396 49.682 1.00 95.00 90 THR A N 1
ATOM 673 C CA . THR A 1 90 ? -34.684 10.492 49.279 1.00 95.00 90 THR A CA 1
ATOM 674 C C . THR A 1 90 ? -33.345 9.984 48.736 1.00 95.00 90 THR A C 1
ATOM 676 O O . THR A 1 90 ? -32.862 10.497 47.729 1.00 95.00 90 THR A O 1
ATOM 679 N N . ILE A 1 91 ? -32.767 8.928 49.324 1.00 95.88 91 ILE A N 1
ATOM 680 C CA . ILE A 1 91 ? -31.553 8.283 48.789 1.00 95.88 91 ILE A CA 1
ATOM 681 C C . ILE A 1 91 ? -31.830 7.615 47.432 1.00 95.88 91 ILE A C 1
ATOM 683 O O . ILE A 1 91 ? -31.010 7.701 46.516 1.00 95.88 91 ILE A O 1
ATOM 687 N N . LYS A 1 92 ? -32.982 6.955 47.264 1.00 97.25 92 LYS A N 1
ATOM 688 C CA . LYS A 1 92 ? -33.363 6.353 45.975 1.00 97.25 92 LYS A CA 1
ATOM 689 C C . LYS A 1 92 ? -33.539 7.413 44.891 1.00 97.25 92 LYS A C 1
ATOM 691 O O . LYS A 1 92 ? -33.104 7.187 43.764 1.00 97.25 92 LYS A O 1
ATOM 696 N N . GLU A 1 93 ? -34.148 8.549 45.213 1.00 96.38 93 GLU A N 1
ATOM 697 C CA . GLU A 1 93 ? -34.287 9.676 44.289 1.00 96.38 93 GLU A CA 1
ATOM 698 C C . GLU A 1 93 ? -32.930 10.274 43.923 1.00 96.38 93 GLU A C 1
ATOM 700 O O . GLU A 1 93 ? -32.665 10.444 42.735 1.00 96.38 93 GLU A O 1
ATOM 705 N N . SER A 1 94 ? -32.025 10.477 44.890 1.00 95.00 94 SER A N 1
ATOM 706 C CA . SER A 1 94 ? -30.677 10.975 44.582 1.00 95.00 94 SER A CA 1
ATOM 707 C C . SER A 1 94 ? -29.882 10.005 43.707 1.00 95.00 94 SER A C 1
ATOM 709 O O . SER A 1 94 ? -29.204 10.430 42.781 1.00 95.00 94 SER A O 1
ATOM 711 N N . ILE A 1 95 ? -30.002 8.693 43.945 1.00 95.62 95 ILE A N 1
ATOM 712 C CA . ILE A 1 95 ? -29.335 7.679 43.113 1.00 95.62 95 ILE A CA 1
ATOM 713 C C . ILE A 1 95 ? -29.928 7.658 41.698 1.00 95.62 95 ILE A C 1
ATOM 715 O O . ILE A 1 95 ? -29.187 7.509 40.727 1.00 95.62 95 ILE A O 1
ATOM 719 N N . ARG A 1 96 ? -31.253 7.799 41.557 1.00 97.31 96 ARG A N 1
ATOM 720 C CA . ARG A 1 96 ? -31.901 7.873 40.238 1.00 97.31 96 ARG A CA 1
ATOM 721 C C . ARG A 1 96 ? -31.470 9.114 39.467 1.00 97.31 96 ARG A C 1
ATOM 723 O O . ARG A 1 96 ? -31.247 9.004 38.265 1.00 97.31 96 ARG A O 1
ATOM 730 N N . GLU A 1 97 ? -31.347 10.251 40.138 1.00 97.06 97 GLU A N 1
ATOM 731 C CA . GLU A 1 97 ? -30.906 11.492 39.504 1.00 97.06 97 GLU A CA 1
ATOM 732 C C . GLU A 1 97 ? -29.429 11.423 39.089 1.00 97.06 97 GLU A C 1
ATOM 734 O O . GLU A 1 97 ? -29.103 11.723 37.942 1.00 97.06 97 GLU A O 1
ATOM 739 N N . ASP A 1 98 ? -28.553 10.892 39.949 1.00 96.50 98 ASP A N 1
ATOM 740 C CA . ASP A 1 98 ? -27.146 10.641 39.606 1.00 96.50 98 ASP A CA 1
ATOM 741 C C . ASP A 1 98 ? -27.007 9.676 38.417 1.00 96.50 98 ASP A C 1
ATOM 743 O O . ASP A 1 98 ? -26.145 9.858 37.556 1.00 96.50 98 ASP A O 1
ATOM 747 N N . LEU A 1 99 ? -27.847 8.636 38.348 1.00 95.94 99 LEU A N 1
ATOM 748 C CA . LEU A 1 99 ? -27.857 7.703 37.218 1.00 95.94 99 LEU A CA 1
ATOM 749 C C . LEU A 1 99 ? -28.312 8.383 35.928 1.00 95.94 99 LEU A C 1
ATOM 751 O O . LEU A 1 99 ? -27.697 8.149 34.893 1.00 95.94 99 LEU A O 1
ATOM 755 N N . ARG A 1 100 ? -29.344 9.231 35.976 1.00 96.88 100 ARG A N 1
ATOM 756 C CA . ARG A 1 100 ? -29.770 10.011 34.804 1.00 96.88 100 ARG A CA 1
ATOM 757 C C . ARG A 1 100 ? -28.670 10.948 34.323 1.00 96.88 100 ARG A C 1
ATOM 759 O O . ARG A 1 100 ? -28.346 10.903 33.143 1.00 96.88 100 ARG A O 1
ATOM 766 N N . SER A 1 101 ? -28.039 11.699 35.227 1.00 97.19 101 SER A N 1
ATOM 767 C CA . SER A 1 101 ? -26.927 12.591 34.870 1.00 97.19 101 SER A CA 1
ATOM 768 C C . SER A 1 101 ? -25.774 11.822 34.231 1.00 97.19 101 SER A C 1
ATOM 770 O O . SER A 1 101 ? -25.262 12.239 33.202 1.00 97.19 101 SER A O 1
ATOM 772 N N . LYS A 1 102 ? -25.398 10.662 34.783 1.00 97.00 102 LYS A N 1
ATOM 773 C CA . LYS A 1 102 ? -24.322 9.843 34.205 1.00 97.00 102 LYS A CA 1
ATOM 774 C C . LYS A 1 102 ? -24.687 9.266 32.843 1.00 97.00 102 LYS A C 1
ATOM 776 O O . LYS A 1 102 ? -23.805 9.089 32.012 1.00 97.00 102 LYS A O 1
ATOM 781 N N . VAL A 1 103 ? -25.957 8.932 32.621 1.00 97.88 103 VAL A N 1
ATOM 782 C CA . VAL A 1 103 ? -26.431 8.475 31.309 1.00 97.88 103 VAL A CA 1
ATOM 783 C C . VAL A 1 103 ? -26.354 9.611 30.289 1.00 97.88 103 VAL A C 1
ATOM 785 O O . VAL A 1 103 ? -25.902 9.368 29.173 1.00 97.88 103 VAL A O 1
ATOM 788 N N . GLU A 1 104 ? -26.722 10.834 30.673 1.00 97.31 104 GLU A N 1
ATOM 789 C CA . GLU A 1 104 ? -26.561 12.029 29.835 1.00 97.31 104 GLU A CA 1
ATOM 790 C C . GLU A 1 104 ? -25.077 12.277 29.502 1.00 97.31 104 GLU A C 1
ATOM 792 O O . GLU A 1 104 ? -24.731 12.437 28.333 1.00 97.31 104 GLU A O 1
ATOM 797 N N . ASP A 1 105 ? -24.186 12.191 30.499 1.00 95.06 105 ASP A N 1
ATOM 798 C CA . ASP A 1 105 ? -22.736 12.352 30.314 1.00 95.06 105 ASP A CA 1
ATOM 799 C C . ASP A 1 105 ? -22.160 11.284 29.370 1.00 95.06 105 ASP A C 1
ATOM 801 O O . ASP A 1 105 ? -21.387 11.592 28.465 1.00 95.06 105 ASP A O 1
ATOM 805 N N . ILE A 1 106 ? -22.549 10.014 29.540 1.00 94.94 106 ILE A N 1
ATOM 806 C CA . ILE A 1 106 ? -22.112 8.919 28.658 1.00 94.94 106 ILE A CA 1
ATOM 807 C C . ILE A 1 106 ? -22.621 9.143 27.234 1.00 94.94 106 ILE A C 1
ATOM 809 O O . ILE A 1 106 ? -21.884 8.897 26.278 1.00 94.94 106 ILE A O 1
ATOM 813 N N . LYS A 1 107 ? -23.859 9.620 27.082 1.00 97.75 107 LYS A N 1
ATOM 814 C CA . LYS A 1 107 ? -24.424 9.941 25.773 1.00 97.75 107 LYS A CA 1
ATOM 815 C C . LYS A 1 107 ? -23.628 11.059 25.103 1.00 97.75 107 LYS A C 1
ATOM 817 O O . LYS A 1 107 ? -23.222 10.895 23.956 1.00 97.75 107 LYS A O 1
ATOM 822 N N . GLN A 1 108 ? -23.310 12.124 25.834 1.00 98.00 108 GLN A N 1
ATOM 823 C CA . GLN A 1 108 ? -22.487 13.215 25.321 1.00 98.00 108 GLN A CA 1
ATOM 824 C C . GLN A 1 108 ? -21.081 12.738 24.921 1.00 98.00 108 GLN A C 1
ATOM 826 O O . GLN A 1 108 ? -20.608 13.076 23.839 1.00 98.00 108 GLN A O 1
ATOM 831 N N . ILE A 1 109 ? -20.442 11.888 25.735 1.00 96.56 109 ILE A N 1
ATOM 832 C CA . ILE A 1 109 ? -19.142 11.283 25.400 1.00 96.56 109 ILE A CA 1
ATOM 833 C C . ILE A 1 109 ? -19.252 10.415 24.141 1.00 96.56 109 ILE A C 1
ATOM 835 O O . ILE A 1 109 ? -18.347 10.424 23.311 1.00 96.56 109 ILE A O 1
ATOM 839 N N . SER A 1 110 ? -20.346 9.667 23.975 1.00 95.50 110 SER A N 1
ATOM 840 C CA . SER A 1 110 ? -20.547 8.835 22.785 1.00 95.50 110 SER A CA 1
ATOM 841 C C . SER A 1 110 ? -20.739 9.666 21.514 1.00 95.50 110 SER A C 1
ATOM 843 O O . SER A 1 110 ? -20.175 9.317 20.481 1.00 95.50 110 SER A O 1
ATOM 845 N N . GLU A 1 111 ? -21.457 10.789 21.601 1.00 97.81 111 GLU A N 1
ATOM 846 C CA . GLU A 1 111 ? -21.642 11.726 20.488 1.00 97.81 111 GLU A CA 1
ATOM 847 C C . GLU A 1 111 ? -20.320 12.420 20.120 1.00 97.81 111 GLU A C 1
ATOM 849 O O . GLU A 1 111 ? -19.987 12.526 18.940 1.00 97.81 111 GLU A O 1
ATOM 854 N N . GLU A 1 112 ? -19.517 12.816 21.113 1.00 96.31 112 GLU A N 1
ATOM 855 C CA . GLU A 1 112 ? -18.184 13.387 20.887 1.00 96.31 112 GLU A CA 1
ATOM 856 C C . GLU A 1 112 ? -17.222 12.365 20.265 1.00 96.31 112 GLU A C 1
ATOM 858 O O . GLU A 1 112 ? -16.517 12.675 19.304 1.00 96.31 112 GLU A O 1
ATOM 863 N N . LEU A 1 113 ? -17.212 11.130 20.771 1.00 95.62 113 LEU A N 1
ATOM 864 C CA . LEU A 1 113 ? -16.347 10.071 20.254 1.00 95.62 113 LEU A CA 1
ATOM 865 C C . LEU A 1 113 ? -16.738 9.677 18.827 1.00 95.62 113 LEU A C 1
ATOM 867 O O . LEU A 1 113 ? -15.857 9.413 18.012 1.00 95.62 113 LEU A O 1
ATOM 871 N N . GLN A 1 114 ? -18.033 9.686 18.505 1.00 97.12 114 GLN A N 1
ATOM 872 C CA . GLN A 1 114 ? -18.513 9.472 17.143 1.00 97.12 114 GLN A CA 1
ATOM 873 C C . GLN A 1 114 ? -18.079 10.608 16.205 1.00 97.12 114 GLN A C 1
ATOM 875 O O . GLN A 1 114 ? -17.566 10.328 15.124 1.00 97.12 114 GLN A O 1
ATOM 880 N N . ALA A 1 115 ? -18.179 11.869 16.639 1.00 97.31 115 ALA A N 1
ATOM 881 C CA . ALA A 1 115 ? -17.701 13.012 15.858 1.00 97.31 115 ALA A CA 1
ATOM 882 C C . ALA A 1 115 ? -16.182 12.960 15.600 1.00 97.31 115 ALA A C 1
ATOM 884 O O . ALA A 1 115 ? -15.741 13.220 14.481 1.00 97.31 115 ALA A O 1
ATOM 885 N N . GLN A 1 116 ? -15.383 12.565 16.598 1.00 93.50 116 GLN A N 1
ATOM 886 C CA . GLN A 1 116 ? -13.935 12.371 16.435 1.00 93.50 116 GLN A CA 1
ATOM 887 C C . GLN A 1 116 ? -13.604 11.223 15.470 1.00 93.50 116 GLN A C 1
ATOM 889 O O . GLN A 1 116 ? -12.637 11.308 14.712 1.00 93.50 116 GLN A O 1
ATOM 894 N N . LEU A 1 117 ? -14.398 10.148 15.481 1.00 92.62 117 LEU A N 1
ATOM 895 C CA . LEU A 1 117 ? -14.241 9.025 14.555 1.00 92.62 117 LEU A CA 1
ATOM 896 C C . LEU A 1 117 ? -14.542 9.448 13.113 1.00 92.62 117 LEU A C 1
ATOM 898 O O . LEU A 1 117 ? -13.766 9.130 12.212 1.00 92.62 117 LEU A O 1
ATOM 902 N N . ASP A 1 118 ? -15.614 10.211 12.904 1.00 96.75 118 ASP A N 1
ATOM 903 C CA . ASP A 1 118 ? -15.984 10.746 11.591 1.00 96.75 118 ASP A CA 1
ATOM 904 C C . ASP A 1 118 ? -14.929 11.731 11.058 1.00 96.75 118 ASP A C 1
ATOM 906 O O . ASP A 1 118 ? -14.564 11.674 9.880 1.00 96.75 118 ASP A O 1
ATOM 910 N N . GLU A 1 119 ? -14.380 12.597 11.917 1.00 95.38 119 GLU A N 1
ATOM 911 C CA . GLU A 1 119 ? -13.262 13.483 11.563 1.00 95.38 119 GLU A CA 1
ATOM 912 C C . GLU A 1 119 ? -12.003 12.679 11.199 1.00 95.38 119 GLU A C 1
ATOM 914 O O . GLU A 1 119 ? -11.366 12.943 10.175 1.00 95.38 119 GLU A O 1
ATOM 919 N N . GLY A 1 120 ? -11.683 11.641 11.979 1.00 92.75 120 GLY A N 1
ATOM 920 C CA . GLY A 1 120 ? -10.580 10.722 11.696 1.00 92.75 120 GLY A CA 1
ATOM 921 C C . GLY A 1 120 ? -10.710 10.049 10.327 1.00 92.75 120 GLY A C 1
ATOM 922 O O . GLY A 1 120 ? -9.753 10.054 9.548 1.00 92.75 120 GLY A O 1
ATOM 923 N N . TYR A 1 121 ? -11.906 9.557 9.988 1.00 94.50 121 TYR A N 1
ATOM 924 C CA . TYR A 1 121 ? -12.189 8.974 8.672 1.00 94.50 121 TYR A CA 1
ATOM 925 C C . TYR A 1 121 ? -12.046 9.985 7.533 1.00 94.50 121 TYR A C 1
ATOM 927 O O . TYR A 1 121 ? -11.542 9.634 6.463 1.00 94.50 121 TYR A O 1
ATOM 935 N N . GLN A 1 122 ? -12.460 11.241 7.730 1.00 94.06 122 GLN A N 1
ATOM 936 C CA . GLN A 1 122 ? -12.277 12.277 6.711 1.00 94.06 122 GLN A CA 1
ATOM 937 C C . GLN A 1 122 ? -10.797 12.576 6.469 1.00 94.06 122 GLN A C 1
ATOM 939 O O . GLN A 1 122 ? -10.373 12.642 5.316 1.00 94.06 122 GLN A O 1
ATOM 944 N N . ILE A 1 123 ? -10.000 12.709 7.531 1.00 94.75 123 ILE A N 1
ATOM 945 C CA . ILE A 1 123 ? -8.556 12.955 7.415 1.00 94.75 123 ILE A CA 1
ATOM 946 C C . ILE A 1 123 ? -7.865 11.789 6.703 1.00 94.75 123 ILE A C 1
ATOM 948 O O . ILE A 1 123 ? -7.039 12.012 5.815 1.00 94.75 123 ILE A O 1
ATOM 952 N N . GLU A 1 124 ? -8.209 10.549 7.052 1.00 90.81 124 GLU A N 1
ATOM 953 C CA . GLU A 1 124 ? -7.645 9.362 6.406 1.00 90.81 124 GLU A CA 1
ATOM 954 C C . GLU A 1 124 ? -8.033 9.283 4.926 1.00 90.81 124 GLU A C 1
ATOM 956 O O . GLU A 1 124 ? -7.182 9.005 4.079 1.00 90.81 124 GLU A O 1
ATOM 961 N N . ARG A 1 125 ? -9.281 9.624 4.591 1.00 95.94 125 ARG A N 1
ATOM 962 C CA . ARG A 1 125 ? -9.730 9.733 3.201 1.00 95.94 125 ARG A CA 1
ATOM 963 C C . ARG A 1 125 ? -8.940 10.787 2.430 1.00 95.94 125 ARG A C 1
ATOM 965 O O . ARG A 1 125 ? -8.445 10.478 1.354 1.00 95.94 125 ARG A O 1
ATOM 972 N N . PHE A 1 126 ? -8.767 11.993 2.975 1.00 96.06 126 PHE A N 1
ATOM 973 C CA . PHE A 1 126 ? -7.967 13.037 2.323 1.00 96.06 126 PHE A CA 1
ATOM 974 C C . PHE A 1 126 ? -6.513 12.616 2.136 1.00 96.06 126 PHE A C 1
ATOM 976 O O . PHE A 1 126 ? -5.914 12.903 1.104 1.00 96.06 126 PHE A O 1
ATOM 983 N N . ARG A 1 127 ? -5.942 11.918 3.118 1.00 93.19 127 ARG A N 1
ATOM 984 C CA . ARG A 1 127 ? -4.582 11.399 3.015 1.00 93.19 127 ARG A CA 1
ATOM 985 C C . ARG A 1 127 ? -4.461 10.354 1.909 1.00 93.19 127 ARG A C 1
ATOM 987 O O . ARG A 1 127 ? -3.529 10.435 1.120 1.00 93.19 127 ARG A O 1
ATOM 994 N N . ASN A 1 128 ? -5.402 9.420 1.831 1.00 94.75 128 ASN A N 1
ATOM 995 C CA . ASN A 1 128 ? -5.421 8.407 0.781 1.00 94.75 128 ASN A CA 1
ATOM 996 C C . ASN A 1 128 ? -5.631 9.044 -0.604 1.00 94.75 128 ASN A C 1
ATOM 998 O O . ASN A 1 128 ? -4.908 8.731 -1.546 1.00 94.75 128 ASN A O 1
ATOM 1002 N N . ASP A 1 129 ? -6.537 10.019 -0.713 1.00 96.38 129 ASP A N 1
ATOM 1003 C CA . ASP A 1 129 ? -6.750 10.771 -1.952 1.00 96.38 129 ASP A CA 1
ATOM 1004 C C . ASP A 1 129 ? -5.462 11.502 -2.382 1.00 96.38 129 ASP A C 1
ATOM 1006 O O . ASP A 1 129 ? -5.085 11.422 -3.550 1.00 96.38 129 ASP A O 1
ATOM 1010 N N . LEU A 1 130 ? -4.729 12.132 -1.455 1.00 95.75 130 LEU A N 1
ATOM 1011 C CA . LEU A 1 130 ? -3.441 12.780 -1.744 1.00 95.75 130 LEU A CA 1
ATOM 1012 C C . LEU A 1 130 ? -2.345 11.785 -2.147 1.00 95.75 130 LEU A C 1
ATOM 1014 O O . LEU A 1 130 ? -1.666 12.008 -3.146 1.00 95.75 130 LEU A O 1
ATOM 1018 N N . GLU A 1 131 ? -2.192 10.681 -1.412 1.00 91.75 131 GLU A N 1
ATOM 1019 C CA . GLU A 1 131 ? -1.214 9.631 -1.731 1.00 91.75 131 GLU A CA 1
ATOM 1020 C C . GLU A 1 131 ? -1.516 9.006 -3.107 1.00 91.75 131 GLU A C 1
ATOM 1022 O O . GLU A 1 131 ? -0.604 8.759 -3.900 1.00 91.75 131 GLU A O 1
ATOM 1027 N N . SER A 1 132 ? -2.797 8.822 -3.445 1.00 93.38 132 SER A N 1
ATOM 1028 C CA . SER A 1 132 ? -3.216 8.319 -4.758 1.00 93.38 132 SER A CA 1
ATOM 1029 C C . SER A 1 132 ? -2.951 9.319 -5.890 1.00 93.38 132 SER A C 1
ATOM 1031 O O . SER A 1 132 ? -2.506 8.920 -6.968 1.00 93.38 132 SER A O 1
ATOM 1033 N N . GLN A 1 133 ? -3.164 10.619 -5.649 1.00 96.19 133 GLN A N 1
ATOM 1034 C CA . GLN A 1 133 ? -2.872 11.677 -6.617 1.00 96.19 133 GLN A CA 1
ATOM 1035 C C . GLN A 1 133 ? -1.368 11.814 -6.861 1.00 96.19 133 GLN A C 1
ATOM 1037 O O . GLN A 1 133 ? -0.954 11.956 -8.010 1.00 96.19 133 GLN A O 1
ATOM 1042 N N . GLU A 1 134 ? -0.545 11.714 -5.815 1.00 95.19 134 GLU A N 1
ATOM 1043 C CA . GLU A 1 134 ? 0.916 11.722 -5.934 1.00 95.19 134 GLU A CA 1
ATOM 1044 C C . GLU A 1 134 ? 1.420 10.495 -6.705 1.00 95.19 134 GLU A C 1
ATOM 1046 O O . GLU A 1 134 ? 2.236 10.625 -7.621 1.00 95.19 134 GLU A O 1
ATOM 1051 N N . ALA A 1 135 ? 0.885 9.307 -6.406 1.00 90.38 135 ALA A N 1
ATOM 1052 C CA . ALA A 1 135 ? 1.222 8.087 -7.136 1.00 90.38 135 ALA A CA 1
ATOM 1053 C C . ALA A 1 135 ? 0.842 8.182 -8.623 1.00 90.38 135 ALA A C 1
ATOM 1055 O O . ALA A 1 135 ? 1.614 7.758 -9.485 1.00 90.38 135 ALA A O 1
ATOM 1056 N N . LEU A 1 136 ? -0.318 8.768 -8.937 1.00 95.38 136 LEU A N 1
ATOM 1057 C CA . LEU A 1 136 ? -0.764 8.985 -10.314 1.00 95.38 136 LEU A CA 1
ATOM 1058 C C . LEU A 1 136 ? 0.104 10.022 -11.036 1.00 95.38 136 LEU A C 1
ATOM 1060 O O . LEU A 1 136 ? 0.484 9.794 -12.184 1.00 95.38 136 LEU A O 1
ATOM 1064 N N . ALA A 1 137 ? 0.471 11.117 -10.368 1.00 96.19 137 ALA A N 1
ATOM 1065 C CA . ALA A 1 137 ? 1.373 12.125 -10.920 1.00 96.19 137 ALA A CA 1
ATOM 1066 C C . ALA A 1 137 ? 2.763 11.537 -11.216 1.00 96.19 137 ALA A C 1
ATOM 1068 O O . ALA A 1 137 ? 3.281 11.714 -12.317 1.00 96.19 137 ALA A O 1
ATOM 1069 N N . SER A 1 138 ? 3.323 10.756 -10.287 1.00 95.00 138 SER A N 1
ATOM 1070 C CA . SER A 1 138 ? 4.597 10.054 -10.493 1.00 95.00 138 SER A CA 1
ATOM 1071 C C . SER A 1 138 ? 4.512 9.013 -11.615 1.00 95.00 138 SER A C 1
ATOM 1073 O O . SER A 1 138 ? 5.466 8.832 -12.373 1.00 95.00 138 SER A O 1
ATOM 1075 N N . ALA A 1 139 ? 3.374 8.328 -11.760 1.00 91.94 139 ALA A N 1
ATOM 1076 C CA . ALA A 1 139 ? 3.162 7.410 -12.873 1.00 91.94 139 ALA A CA 1
ATOM 1077 C C . ALA A 1 139 ? 3.127 8.153 -14.217 1.00 91.94 139 ALA A C 1
ATOM 1079 O O . ALA A 1 139 ? 3.765 7.702 -15.164 1.00 91.94 139 ALA A O 1
ATOM 1080 N N . MET A 1 140 ? 2.437 9.295 -14.301 1.00 95.44 140 MET A N 1
ATOM 1081 C CA . MET A 1 140 ? 2.406 10.127 -15.512 1.00 95.44 140 MET A CA 1
ATOM 1082 C C . MET A 1 140 ? 3.788 10.672 -15.883 1.00 95.44 140 MET A C 1
ATOM 1084 O O . MET A 1 140 ? 4.139 10.669 -17.058 1.00 95.44 140 MET A O 1
ATOM 1088 N N . GLU A 1 141 ? 4.592 11.081 -14.900 1.00 97.31 141 GLU A N 1
ATOM 1089 C CA . GLU A 1 141 ? 5.980 11.502 -15.127 1.00 97.31 141 GLU A CA 1
ATOM 1090 C C . GLU A 1 141 ? 6.809 10.376 -15.760 1.00 97.31 141 GLU A C 1
ATOM 1092 O O . GLU A 1 141 ? 7.411 10.574 -16.812 1.00 97.31 141 GLU A O 1
ATOM 1097 N N . LYS A 1 142 ? 6.735 9.158 -15.208 1.00 94.44 142 LYS A N 1
ATOM 1098 C CA . LYS A 1 142 ? 7.420 7.983 -15.776 1.00 94.44 142 LYS A CA 1
ATOM 1099 C C . LYS A 1 142 ? 6.917 7.604 -17.166 1.00 94.44 142 LYS A C 1
ATOM 1101 O O . LYS A 1 142 ? 7.692 7.116 -17.982 1.00 94.44 142 LYS A O 1
ATOM 1106 N N . PHE A 1 143 ? 5.628 7.791 -17.449 1.00 97.06 143 PHE A N 1
ATOM 1107 C CA . PHE A 1 143 ? 5.104 7.570 -18.797 1.00 97.06 143 PHE A CA 1
ATOM 1108 C C . PHE A 1 143 ? 5.701 8.560 -19.796 1.00 97.06 143 PHE A C 1
ATOM 1110 O O . PHE A 1 143 ? 6.118 8.131 -20.867 1.00 97.06 143 PHE A O 1
ATOM 1117 N N . ASN A 1 144 ? 5.819 9.837 -19.429 1.00 97.81 144 ASN A N 1
ATOM 1118 C CA . ASN A 1 144 ? 6.459 10.837 -20.283 1.00 97.81 144 ASN A CA 1
ATOM 1119 C C . ASN A 1 144 ? 7.949 10.523 -20.500 1.00 97.81 144 ASN A C 1
ATOM 1121 O O . ASN A 1 144 ? 8.424 10.590 -21.630 1.00 97.81 144 ASN A O 1
ATOM 1125 N N . GLU A 1 145 ? 8.671 10.101 -19.456 1.00 97.06 145 GLU A N 1
ATOM 1126 C CA . GLU A 1 145 ? 10.069 9.655 -19.582 1.00 97.06 145 GLU A CA 1
ATOM 1127 C C . GLU A 1 145 ? 10.207 8.477 -20.561 1.00 97.06 145 GLU A C 1
ATOM 1129 O O . GLU A 1 145 ? 11.084 8.480 -21.424 1.00 97.06 145 GLU A O 1
ATOM 1134 N N . LEU A 1 146 ? 9.310 7.487 -20.486 1.00 95.88 146 LEU A N 1
ATOM 1135 C CA . LEU A 1 146 ? 9.299 6.357 -21.419 1.00 95.88 146 LEU A CA 1
ATOM 1136 C C . LEU A 1 146 ? 8.941 6.779 -22.851 1.00 95.88 146 LEU A C 1
ATOM 1138 O O . LEU A 1 146 ? 9.484 6.223 -23.808 1.00 95.88 146 LEU A O 1
ATOM 1142 N N . GLU A 1 147 ? 8.037 7.743 -23.028 1.00 97.25 147 GLU A N 1
ATOM 1143 C CA . GLU A 1 147 ? 7.727 8.306 -24.347 1.00 97.25 147 GLU A CA 1
ATOM 1144 C C . GLU A 1 147 ? 8.948 9.005 -24.960 1.00 97.25 147 GLU A C 1
ATOM 1146 O O . GLU A 1 147 ? 9.253 8.777 -26.139 1.00 97.25 147 GLU A O 1
ATOM 1151 N N . ASP A 1 148 ? 9.693 9.764 -24.155 1.00 98.12 148 ASP A N 1
ATOM 1152 C CA . ASP A 1 148 ? 10.940 10.415 -24.563 1.00 98.12 148 ASP A CA 1
ATOM 1153 C C . ASP A 1 148 ? 12.034 9.388 -24.904 1.00 98.12 148 ASP A C 1
ATOM 1155 O O . ASP A 1 148 ? 12.703 9.509 -25.936 1.00 98.12 148 ASP A O 1
ATOM 1159 N N . GLU A 1 149 ? 12.183 8.322 -24.110 1.00 96.38 149 GLU A N 1
ATOM 1160 C CA . GLU A 1 149 ? 13.111 7.220 -24.404 1.00 96.38 149 GLU A CA 1
ATOM 1161 C C . GLU A 1 149 ? 12.757 6.500 -25.713 1.00 96.38 149 GLU A C 1
ATOM 1163 O O . GLU A 1 149 ? 13.638 6.202 -26.528 1.00 96.38 149 GLU A O 1
ATOM 1168 N N . ILE A 1 150 ? 11.468 6.248 -25.967 1.00 95.38 150 ILE A N 1
ATOM 1169 C CA . ILE A 1 150 ? 11.000 5.646 -27.224 1.00 95.38 150 ILE A CA 1
ATOM 1170 C C . ILE A 1 150 ? 11.285 6.580 -28.405 1.00 95.38 150 ILE A C 1
ATOM 1172 O O . ILE A 1 150 ? 11.692 6.109 -29.475 1.00 95.38 150 ILE A O 1
ATOM 1176 N N . ALA A 1 151 ? 11.078 7.889 -28.247 1.00 97.69 151 ALA A N 1
ATOM 1177 C CA . ALA A 1 151 ? 11.395 8.872 -29.278 1.00 97.69 151 ALA A CA 1
ATOM 1178 C C . ALA A 1 151 ? 12.905 8.912 -29.571 1.00 97.69 151 ALA A C 1
ATOM 1180 O O . ALA A 1 151 ? 13.303 8.884 -30.741 1.00 97.69 151 ALA A O 1
ATOM 1181 N N . ALA A 1 152 ? 13.743 8.876 -28.532 1.00 97.94 152 ALA A N 1
ATOM 1182 C CA . ALA A 1 152 ? 15.197 8.820 -28.658 1.00 97.94 152 ALA A CA 1
ATOM 1183 C C . ALA A 1 152 ? 15.668 7.533 -29.358 1.00 97.94 152 ALA A C 1
ATOM 1185 O O . ALA A 1 152 ? 16.450 7.602 -30.309 1.00 97.94 152 ALA A O 1
ATOM 1186 N N . MET A 1 153 ? 15.139 6.366 -28.972 1.00 94.56 153 MET A N 1
ATOM 1187 C CA . MET A 1 153 ? 15.452 5.090 -29.632 1.00 94.56 153 MET A CA 1
ATOM 1188 C C . MET A 1 153 ? 15.024 5.080 -31.103 1.00 94.56 153 MET A C 1
ATOM 1190 O O . MET A 1 153 ? 15.749 4.571 -31.958 1.00 94.56 153 MET A O 1
ATOM 1194 N N . LYS A 1 154 ? 13.867 5.667 -31.436 1.00 97.56 154 LYS A N 1
ATOM 1195 C CA . LYS A 1 154 ? 13.426 5.804 -32.834 1.00 97.56 154 LYS A CA 1
ATOM 1196 C C . LYS A 1 154 ? 14.373 6.686 -33.645 1.00 97.56 154 LYS A C 1
ATOM 1198 O O . LYS A 1 154 ? 14.715 6.310 -34.766 1.00 97.56 154 LYS A O 1
ATOM 1203 N N . ALA A 1 155 ? 14.810 7.815 -33.089 1.00 98.06 155 ALA A N 1
ATOM 1204 C CA . ALA A 1 155 ? 15.774 8.698 -33.742 1.00 98.06 155 ALA A CA 1
ATOM 1205 C C . ALA A 1 155 ? 17.124 7.995 -33.965 1.00 98.06 155 ALA A C 1
ATOM 1207 O O . ALA A 1 155 ? 17.687 8.083 -35.056 1.00 98.06 155 ALA A O 1
ATOM 1208 N N . GLN A 1 156 ? 17.595 7.226 -32.978 1.00 97.38 156 GLN A N 1
ATOM 1209 C CA . GLN A 1 156 ? 18.815 6.427 -33.098 1.00 97.38 156 GLN A CA 1
ATOM 1210 C C . GLN A 1 156 ? 18.699 5.365 -34.200 1.00 97.38 156 GLN A C 1
ATOM 1212 O O . GLN A 1 156 ? 19.558 5.291 -35.072 1.00 97.38 156 GLN A O 1
ATOM 1217 N N . LEU A 1 157 ? 17.605 4.598 -34.230 1.00 97.56 157 LEU A N 1
ATOM 1218 C CA . LEU A 1 157 ? 17.377 3.597 -35.279 1.00 97.56 157 LEU A CA 1
ATOM 1219 C C . LEU A 1 157 ? 17.284 4.217 -36.678 1.00 97.56 157 LEU A C 1
ATOM 1221 O O . LEU A 1 157 ? 17.633 3.567 -37.665 1.00 97.56 157 LEU A O 1
ATOM 1225 N N . GLN A 1 158 ? 16.785 5.448 -36.789 1.00 98.06 158 GLN A N 1
ATOM 1226 C CA . GLN A 1 158 ? 16.757 6.162 -38.059 1.00 98.06 158 GLN A CA 1
ATOM 1227 C C . GLN A 1 158 ? 18.165 6.591 -38.492 1.00 98.06 158 GLN A C 1
ATOM 1229 O O . GLN A 1 158 ? 18.522 6.356 -39.646 1.00 98.06 158 GLN A O 1
ATOM 1234 N N . ALA A 1 159 ? 18.975 7.123 -37.573 1.00 98.06 159 ALA A N 1
ATOM 1235 C CA . ALA A 1 159 ? 20.375 7.449 -37.841 1.00 98.06 159 ALA A CA 1
ATOM 1236 C C . ALA A 1 159 ? 21.176 6.204 -38.264 1.00 98.06 159 ALA A C 1
ATOM 1238 O O . ALA A 1 159 ? 21.845 6.224 -39.295 1.00 98.06 159 ALA A O 1
ATOM 1239 N N . ASP A 1 160 ? 21.012 5.081 -37.556 1.00 97.94 160 ASP A N 1
ATOM 1240 C CA . ASP A 1 160 ? 21.675 3.814 -37.890 1.00 97.94 160 ASP A CA 1
ATOM 1241 C C . ASP A 1 160 ? 21.275 3.305 -39.288 1.00 97.94 160 ASP A C 1
ATOM 1243 O O . ASP A 1 160 ? 22.100 2.768 -40.030 1.00 97.94 160 ASP A O 1
ATOM 1247 N N . ARG A 1 161 ? 20.009 3.486 -39.692 1.00 97.62 161 ARG A N 1
ATOM 1248 C CA . ARG A 1 161 ? 19.544 3.135 -41.047 1.00 97.62 161 ARG A CA 1
ATOM 1249 C C . ARG A 1 161 ? 20.184 4.004 -42.123 1.00 97.62 161 ARG A C 1
ATOM 1251 O O . ARG A 1 161 ? 20.523 3.489 -43.189 1.00 97.62 161 ARG A O 1
ATOM 1258 N N . GLU A 1 162 ? 20.321 5.300 -41.870 1.00 98.19 162 GLU A N 1
ATOM 1259 C CA . GLU A 1 162 ? 20.966 6.233 -42.796 1.00 98.19 162 GLU A CA 1
ATOM 1260 C C . GLU A 1 162 ? 22.464 5.921 -42.941 1.00 98.19 162 GLU A C 1
ATOM 1262 O O . GLU A 1 162 ? 22.969 5.860 -44.068 1.00 98.19 162 GLU A O 1
ATOM 1267 N N . ASP A 1 163 ? 23.140 5.604 -41.835 1.00 97.75 163 ASP A N 1
ATOM 1268 C CA . ASP A 1 163 ? 24.544 5.181 -41.814 1.00 97.75 163 ASP A CA 1
ATOM 1269 C C . ASP A 1 163 ? 24.762 3.856 -42.553 1.00 97.75 163 ASP A C 1
ATOM 1271 O O . ASP A 1 163 ? 25.677 3.742 -43.377 1.00 97.75 163 ASP A O 1
ATOM 1275 N N . LEU A 1 164 ? 23.893 2.862 -42.337 1.00 97.50 164 LEU A N 1
ATOM 1276 C CA . LEU A 1 164 ? 23.935 1.600 -43.082 1.00 97.50 164 LEU A CA 1
ATOM 1277 C C . LEU A 1 164 ? 23.722 1.829 -44.581 1.00 97.50 164 LEU A C 1
ATOM 1279 O O . LEU A 1 164 ? 24.485 1.304 -45.393 1.00 97.50 164 LEU A O 1
ATOM 1283 N N . ALA A 1 165 ? 22.757 2.666 -44.967 1.00 97.69 165 ALA A N 1
ATOM 1284 C CA . ALA A 1 165 ? 22.524 2.999 -46.371 1.00 97.69 165 ALA A CA 1
ATOM 1285 C C . ALA A 1 165 ? 23.724 3.730 -47.006 1.00 97.69 165 ALA A C 1
ATOM 1287 O O . ALA A 1 165 ? 24.058 3.500 -48.175 1.00 97.69 165 ALA A O 1
ATOM 1288 N N . ALA A 1 166 ? 24.402 4.606 -46.258 1.00 97.50 166 ALA A N 1
ATOM 1289 C CA . ALA A 1 166 ? 25.624 5.270 -46.707 1.00 97.50 166 ALA A CA 1
ATOM 1290 C C . ALA A 1 166 ? 26.785 4.275 -46.867 1.00 97.50 166 ALA A C 1
ATOM 1292 O O . ALA A 1 166 ? 27.493 4.301 -47.882 1.00 97.50 166 ALA A O 1
ATOM 1293 N N . TRP A 1 167 ? 26.947 3.359 -45.911 1.00 97.75 167 TRP A N 1
ATOM 1294 C CA . TRP A 1 167 ? 27.951 2.299 -45.960 1.00 97.75 167 TRP A CA 1
ATOM 1295 C C . TRP A 1 167 ? 27.715 1.333 -47.129 1.00 97.75 167 TRP A C 1
ATOM 1297 O O . TRP A 1 167 ? 28.656 0.986 -47.848 1.00 97.75 167 TRP A O 1
ATOM 1307 N N . GLU A 1 168 ? 26.466 0.951 -47.397 1.00 96.88 168 GLU A N 1
ATOM 1308 C CA . GLU A 1 168 ? 26.096 0.125 -48.551 1.00 96.88 168 GLU A CA 1
ATOM 1309 C C . GLU A 1 168 ? 26.473 0.805 -49.871 1.00 96.88 168 GLU A C 1
ATOM 1311 O O . GLU A 1 168 ? 27.129 0.191 -50.716 1.00 96.88 168 GLU A O 1
ATOM 1316 N N . LYS A 1 169 ? 26.165 2.099 -50.029 1.00 97.62 169 LYS A N 1
ATOM 1317 C CA . LYS A 1 169 ? 26.570 2.879 -51.213 1.00 97.62 169 LYS A CA 1
ATOM 1318 C C . LYS A 1 169 ? 28.093 2.954 -51.358 1.00 97.62 169 LYS A C 1
ATOM 1320 O O . LYS A 1 169 ? 28.618 2.746 -52.455 1.00 97.62 169 LYS A O 1
ATOM 1325 N N . ALA A 1 170 ? 28.812 3.217 -50.266 1.00 95.62 170 ALA A N 1
ATOM 1326 C CA . ALA A 1 170 ? 30.273 3.290 -50.266 1.00 95.62 170 ALA A CA 1
ATOM 1327 C C . ALA A 1 170 ? 30.915 1.934 -50.603 1.00 95.62 170 ALA A C 1
ATOM 1329 O O . ALA A 1 170 ? 31.843 1.864 -51.415 1.00 95.62 170 ALA A O 1
ATOM 1330 N N . SER A 1 171 ? 30.393 0.846 -50.036 1.00 94.75 171 SER A N 1
ATOM 1331 C CA . SER A 1 171 ? 30.873 -0.512 -50.299 1.00 94.75 171 SER A CA 1
ATOM 1332 C C . SER A 1 171 ? 30.578 -0.953 -51.736 1.00 94.75 171 SER A C 1
ATOM 1334 O O . SER A 1 171 ? 31.454 -1.527 -52.385 1.00 94.75 171 SER A O 1
ATOM 1336 N N . ALA A 1 172 ? 29.407 -0.617 -52.288 1.00 93.75 172 ALA A N 1
ATOM 1337 C CA . ALA A 1 172 ? 29.074 -0.858 -53.690 1.00 93.75 172 ALA A CA 1
ATOM 1338 C C . ALA A 1 172 ? 30.025 -0.106 -54.638 1.00 93.75 172 ALA A C 1
ATOM 1340 O O . ALA A 1 172 ? 30.536 -0.696 -55.592 1.00 93.75 172 ALA A O 1
ATOM 1341 N N . ALA A 1 173 ? 30.342 1.158 -54.339 1.00 93.75 173 ALA A N 1
ATOM 1342 C CA . ALA A 1 173 ? 31.314 1.944 -55.101 1.00 93.75 173 ALA A CA 1
ATOM 1343 C C . ALA A 1 173 ? 32.748 1.390 -54.995 1.00 93.75 173 ALA A C 1
ATOM 1345 O O . ALA A 1 173 ? 33.511 1.434 -55.960 1.00 93.75 173 ALA A O 1
ATOM 1346 N N . ALA A 1 174 ? 33.141 0.846 -53.840 1.00 91.88 174 ALA A N 1
ATOM 1347 C CA . ALA A 1 174 ? 34.433 0.179 -53.682 1.00 91.88 174 ALA A CA 1
ATOM 1348 C C . ALA A 1 174 ? 34.497 -1.139 -54.475 1.00 91.88 174 ALA A C 1
ATOM 1350 O O . ALA A 1 174 ? 35.495 -1.413 -55.146 1.00 91.88 174 ALA A O 1
ATOM 1351 N N . ARG A 1 175 ? 33.416 -1.931 -54.463 1.00 87.81 175 ARG A N 1
ATOM 1352 C CA . ARG A 1 175 ? 33.310 -3.175 -55.245 1.00 87.81 175 ARG A CA 1
ATOM 1353 C C . ARG A 1 175 ? 33.339 -2.911 -56.749 1.00 87.81 175 ARG A C 1
ATOM 1355 O O . ARG A 1 175 ? 34.036 -3.628 -57.464 1.00 87.81 175 ARG A O 1
ATOM 1362 N N . SER A 1 176 ? 32.648 -1.877 -57.234 1.00 89.62 176 SER A N 1
ATOM 1363 C CA . SER A 1 176 ? 32.671 -1.522 -58.660 1.00 89.62 176 SER A CA 1
ATOM 1364 C C . SER A 1 176 ? 34.064 -1.077 -59.122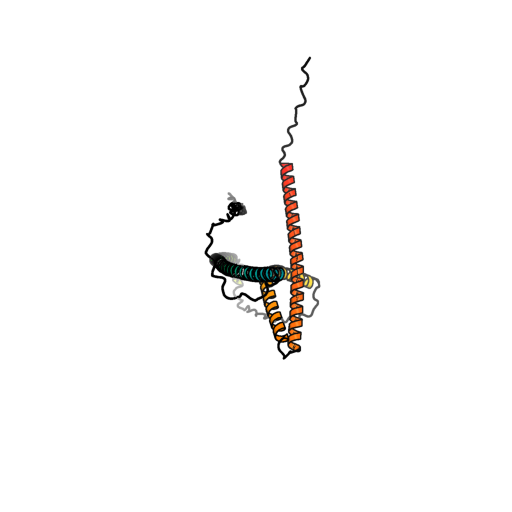 1.00 89.62 176 SER A C 1
ATOM 1366 O O . SER A 1 176 ? 34.507 -1.490 -60.193 1.00 89.62 176 SER A O 1
ATOM 1368 N N . LYS A 1 177 ? 34.814 -0.346 -58.282 1.00 86.12 177 LYS A N 1
ATOM 1369 C CA . LYS A 1 177 ? 36.236 -0.039 -58.529 1.00 86.12 177 LYS A CA 1
ATOM 1370 C C . LYS A 1 177 ? 37.101 -1.302 -58.575 1.00 86.12 177 LYS A C 1
ATOM 1372 O O . LYS A 1 177 ? 37.926 -1.437 -59.470 1.00 86.12 177 LYS A O 1
ATOM 1377 N N . GLY A 1 178 ? 36.900 -2.252 -57.660 1.00 82.44 178 GLY A N 1
ATOM 1378 C CA . GLY A 1 178 ? 37.629 -3.529 -57.667 1.00 82.44 178 GLY A CA 1
ATOM 1379 C C . GLY A 1 178 ? 37.384 -4.361 -58.933 1.00 82.44 178 GLY A C 1
ATOM 1380 O O . GLY A 1 178 ? 38.324 -4.904 -59.514 1.00 82.44 178 GLY A O 1
ATOM 1381 N N . LEU A 1 179 ? 36.135 -4.410 -59.408 1.00 77.25 179 LEU A N 1
ATOM 1382 C CA . LEU A 1 179 ? 35.776 -5.077 -60.667 1.00 77.25 179 LEU A CA 1
ATOM 1383 C C . LEU A 1 179 ? 36.351 -4.366 -61.896 1.00 77.25 179 LEU A C 1
ATOM 1385 O O . LEU A 1 179 ? 36.763 -5.035 -62.842 1.00 77.25 179 LEU A O 1
ATOM 1389 N N . PHE A 1 180 ? 36.437 -3.034 -61.868 1.00 74.00 180 PHE A N 1
ATOM 1390 C CA . PHE A 1 180 ? 37.117 -2.265 -62.910 1.00 74.00 180 PHE A CA 1
ATOM 1391 C C . PHE A 1 180 ? 38.587 -2.687 -63.046 1.00 74.00 180 PHE A C 1
ATOM 1393 O O . PHE A 1 180 ? 39.023 -3.013 -64.148 1.00 74.00 180 PHE A O 1
ATOM 1400 N N . PHE A 1 181 ? 39.330 -2.804 -61.939 1.00 75.88 181 PHE A N 1
ATOM 1401 C CA . PHE A 1 181 ? 40.718 -3.284 -61.993 1.00 75.88 181 PHE A CA 1
ATOM 1402 C C . PHE A 1 181 ? 40.822 -4.739 -62.458 1.00 75.88 181 PHE A C 1
ATOM 1404 O O . PHE A 1 181 ? 41.715 -5.064 -63.234 1.00 75.88 181 PHE A O 1
ATOM 1411 N N . LYS A 1 182 ? 39.890 -5.611 -62.061 1.00 77.06 182 LYS A N 1
ATOM 1412 C CA . LYS A 1 182 ? 39.874 -6.998 -62.550 1.00 77.06 182 LYS A CA 1
ATOM 1413 C C . LYS A 1 182 ? 39.663 -7.079 -64.067 1.00 77.06 182 LYS A C 1
ATOM 1415 O O . LYS A 1 182 ? 40.220 -7.970 -64.695 1.00 77.06 182 LYS A O 1
ATOM 1420 N N . ASN A 1 183 ? 38.900 -6.157 -64.653 1.00 71.19 183 ASN A N 1
ATOM 1421 C CA . ASN A 1 183 ? 38.741 -6.067 -66.105 1.00 71.19 183 ASN A CA 1
ATOM 1422 C C . ASN A 1 183 ? 39.961 -5.448 -66.806 1.00 71.19 183 ASN A C 1
ATOM 1424 O O . ASN A 1 183 ? 40.247 -5.851 -67.926 1.00 71.19 183 ASN A O 1
ATOM 1428 N N . LEU A 1 184 ? 40.696 -4.533 -66.161 1.00 68.12 184 LEU A N 1
ATOM 1429 C CA . LEU A 1 184 ? 41.939 -3.970 -66.714 1.00 68.12 184 LEU A CA 1
ATOM 1430 C C . LEU A 1 184 ? 43.104 -4.968 -66.745 1.00 68.12 184 LEU A C 1
ATOM 1432 O O . LEU A 1 184 ? 43.979 -4.847 -67.592 1.00 68.12 184 LEU A O 1
ATOM 1436 N N . TYR A 1 185 ? 43.127 -5.932 -65.824 1.00 68.56 185 TYR A N 1
ATOM 1437 C CA . TYR A 1 185 ? 44.179 -6.948 -65.730 1.00 68.56 185 TYR A CA 1
ATOM 1438 C C . TYR A 1 185 ? 43.761 -8.309 -66.289 1.00 68.56 185 TYR A C 1
ATOM 1440 O O . TYR A 1 185 ? 44.385 -9.309 -65.944 1.00 68.56 185 TYR A O 1
ATOM 1448 N N . LYS A 1 186 ? 42.727 -8.388 -67.136 1.00 64.12 186 LYS A N 1
ATOM 1449 C CA . LYS A 1 186 ? 42.568 -9.582 -67.973 1.00 64.12 186 LYS A CA 1
ATOM 1450 C C . LYS A 1 186 ? 43.714 -9.540 -68.987 1.00 64.12 186 LYS A C 1
ATOM 1452 O O . LYS A 1 186 ? 43.689 -8.649 -69.832 1.00 64.12 186 LYS A O 1
ATOM 1457 N N . PRO A 1 187 ? 44.750 -10.393 -68.868 1.00 57.97 187 PRO A N 1
ATOM 1458 C CA . PRO A 1 187 ? 45.788 -10.440 -69.887 1.00 57.97 187 PRO A CA 1
ATOM 1459 C C . PRO A 1 187 ? 45.108 -10.749 -71.223 1.00 57.97 187 PRO A C 1
ATOM 1461 O O . PRO A 1 187 ? 44.168 -11.542 -71.250 1.00 57.97 187 PRO A O 1
ATOM 1464 N N . ASP A 1 188 ? 45.582 -10.162 -72.321 1.00 56.47 188 ASP A N 1
ATOM 1465 C CA . ASP A 1 188 ? 45.035 -10.330 -73.682 1.00 56.47 188 ASP A CA 1
ATOM 1466 C C . ASP A 1 188 ? 44.976 -11.797 -74.184 1.00 56.47 188 ASP A C 1
ATOM 1468 O O . ASP A 1 188 ? 44.576 -12.057 -75.313 1.00 56.47 188 ASP A O 1
ATOM 1472 N N . ALA A 1 189 ? 45.332 -12.777 -73.349 1.00 56.53 189 ALA A N 1
ATOM 1473 C CA . ALA A 1 189 ? 45.298 -14.205 -73.634 1.00 56.53 189 ALA A CA 1
ATOM 1474 C C . ALA A 1 189 ? 43.882 -14.795 -73.824 1.00 56.53 189 ALA A C 1
ATOM 1476 O O . ALA A 1 189 ? 43.769 -15.882 -74.380 1.00 56.53 189 ALA A O 1
ATOM 1477 N N . ASP A 1 190 ? 42.812 -14.099 -73.415 1.00 53.75 190 ASP A N 1
ATOM 1478 C CA . ASP A 1 190 ? 41.430 -14.608 -73.524 1.00 53.75 190 ASP A CA 1
ATOM 1479 C C . ASP A 1 190 ? 40.606 -13.969 -74.663 1.00 53.75 190 ASP A C 1
ATOM 1481 O O . ASP A 1 190 ? 39.439 -14.328 -74.855 1.00 53.75 190 ASP A O 1
ATOM 1485 N N . ALA A 1 191 ? 41.183 -13.051 -75.451 1.00 54.69 191 ALA A N 1
ATOM 1486 C CA . ALA A 1 191 ? 40.499 -12.475 -76.617 1.00 54.69 191 ALA A CA 1
ATOM 1487 C C . ALA A 1 191 ? 40.188 -13.533 -77.699 1.00 54.69 191 ALA A C 1
ATOM 1489 O O . ALA A 1 191 ? 39.193 -13.402 -78.412 1.00 54.69 191 ALA A O 1
ATOM 1490 N N . ASP A 1 192 ? 40.952 -14.629 -77.742 1.00 54.56 192 ASP A N 1
ATOM 1491 C CA . ASP A 1 192 ? 40.759 -15.727 -78.697 1.00 54.56 192 ASP A CA 1
ATOM 1492 C C . ASP A 1 192 ? 39.829 -16.851 -78.184 1.00 54.56 192 ASP A C 1
ATOM 1494 O O . ASP A 1 192 ? 39.451 -17.736 -78.953 1.00 54.56 192 ASP A O 1
ATOM 1498 N N . ALA A 1 193 ? 39.396 -16.825 -76.913 1.00 55.19 193 ALA A N 1
ATOM 1499 C CA . ALA A 1 193 ? 38.552 -17.877 -76.319 1.00 55.19 193 ALA A CA 1
ATOM 1500 C C . ALA A 1 193 ? 37.072 -17.476 -76.113 1.00 55.19 193 ALA A C 1
ATOM 1502 O O . ALA A 1 193 ? 36.223 -18.335 -75.868 1.00 55.19 193 ALA A O 1
ATOM 1503 N N . ALA A 1 194 ? 36.719 -16.192 -76.246 1.00 50.12 194 ALA A N 1
ATOM 1504 C CA . ALA A 1 194 ? 35.371 -15.678 -75.956 1.00 50.12 194 ALA A CA 1
ATOM 1505 C C . ALA A 1 194 ? 34.359 -15.765 -77.124 1.00 50.12 194 ALA A C 1
ATOM 1507 O O . ALA A 1 194 ? 33.244 -15.256 -77.010 1.00 50.12 194 ALA A O 1
ATOM 1508 N N . ALA A 1 195 ? 34.699 -16.435 -78.231 1.00 51.56 195 ALA A N 1
ATOM 1509 C CA . ALA A 1 195 ? 33.784 -16.659 -79.358 1.00 51.56 195 ALA A CA 1
ATOM 1510 C C . ALA A 1 195 ? 32.895 -17.916 -79.217 1.00 51.56 195 ALA A C 1
ATOM 1512 O O . ALA A 1 195 ? 32.102 -18.204 -80.112 1.00 51.56 195 ALA A O 1
ATOM 1513 N N . GLY A 1 196 ? 32.978 -18.671 -78.115 1.00 50.25 196 GLY A N 1
ATOM 1514 C CA . GLY A 1 196 ? 32.239 -19.930 -78.003 1.00 50.25 196 GLY A CA 1
ATOM 1515 C C . GLY A 1 196 ? 31.919 -20.362 -76.582 1.00 50.25 196 GLY A C 1
ATOM 1516 O O . GLY A 1 196 ? 32.510 -21.323 -76.118 1.00 50.25 196 GLY A O 1
ATOM 1517 N N . GLN A 1 197 ? 30.969 -19.701 -75.913 1.00 46.41 197 GLN A N 1
ATOM 1518 C CA . GLN A 1 197 ? 30.140 -20.321 -74.864 1.00 46.41 197 GLN A CA 1
ATOM 1519 C C . GLN A 1 197 ? 29.019 -19.367 -74.426 1.00 46.41 197 GLN A C 1
ATOM 1521 O O . GLN A 1 197 ? 29.105 -18.647 -73.435 1.00 46.41 197 GLN A O 1
ATOM 1526 N N . GLY A 1 198 ? 27.928 -19.373 -75.190 1.00 47.34 198 GLY A N 1
ATOM 1527 C CA . GLY A 1 198 ? 26.610 -19.119 -74.621 1.00 47.34 198 GLY A CA 1
ATOM 1528 C C . GLY A 1 198 ? 26.120 -20.408 -73.965 1.00 47.34 198 GLY A C 1
ATOM 1529 O O . GLY A 1 198 ? 26.183 -21.463 -74.590 1.00 47.34 198 GLY A O 1
ATOM 1530 N N . GLY A 1 199 ? 25.635 -20.345 -72.726 1.00 47.19 199 GLY A N 1
ATOM 1531 C CA . GLY A 1 199 ? 24.968 -21.499 -72.126 1.00 47.19 199 GLY A CA 1
ATOM 15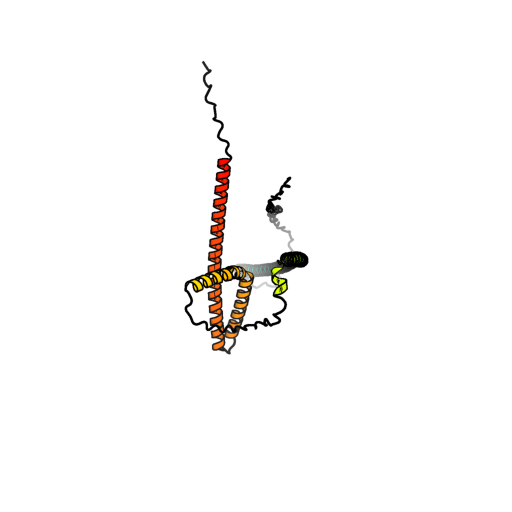32 C C . GLY A 1 199 ? 24.924 -21.513 -70.604 1.00 47.19 199 GLY A C 1
ATOM 1533 O O . GLY A 1 199 ? 25.879 -21.922 -69.966 1.00 47.19 199 GLY A O 1
ATOM 1534 N N . GLN A 1 200 ? 23.759 -21.133 -70.075 1.00 51.44 200 GLN A N 1
ATOM 1535 C CA . GLN A 1 200 ? 23.072 -21.760 -68.937 1.00 51.44 200 GLN A CA 1
ATOM 1536 C C . GLN A 1 200 ? 23.844 -21.988 -67.623 1.00 51.44 200 GLN A C 1
ATOM 1538 O O . GLN A 1 200 ? 24.582 -22.952 -67.477 1.00 51.44 200 GLN A O 1
ATOM 1543 N N . GLN A 1 201 ? 23.479 -21.217 -66.596 1.00 47.84 201 GLN A N 1
ATOM 1544 C CA . GLN A 1 201 ? 23.438 -21.669 -65.197 1.00 47.84 201 GLN A CA 1
ATOM 1545 C C . GLN A 1 201 ? 22.319 -20.870 -64.507 1.00 47.84 201 GLN A C 1
ATOM 1547 O O . GLN A 1 201 ? 22.462 -19.682 -64.250 1.00 47.84 201 GLN A O 1
ATOM 1552 N N . GLN A 1 202 ? 21.073 -21.343 -64.557 1.00 45.00 202 GLN A N 1
ATOM 1553 C CA . GLN A 1 202 ? 20.482 -22.443 -63.781 1.00 45.00 202 GLN A CA 1
ATOM 1554 C C . GLN A 1 202 ? 20.155 -21.986 -62.355 1.00 45.00 202 GLN A C 1
ATOM 1556 O O . GLN A 1 202 ? 20.997 -21.934 -61.464 1.00 45.00 202 GLN A O 1
ATOM 1561 N N .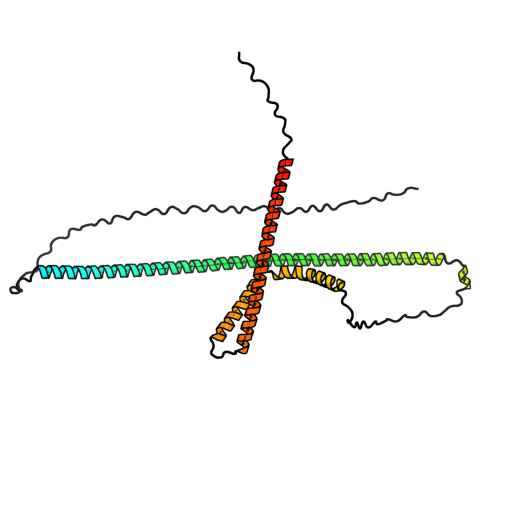 ALA A 1 203 ? 18.880 -21.618 -62.215 1.00 51.94 203 ALA A N 1
ATOM 1562 C CA . ALA A 1 203 ? 18.156 -21.471 -60.969 1.00 51.94 203 ALA A CA 1
ATOM 1563 C C . ALA A 1 203 ? 18.378 -22.710 -60.095 1.00 51.94 203 ALA A C 1
ATOM 1565 O O . ALA A 1 203 ? 18.200 -23.835 -60.566 1.00 51.94 203 ALA A O 1
ATOM 1566 N N . GLN A 1 204 ? 18.773 -22.493 -58.843 1.00 48.62 204 GLN A N 1
ATOM 1567 C CA . GLN A 1 204 ? 18.835 -23.547 -57.846 1.00 48.62 204 GLN A CA 1
ATOM 1568 C C . GLN A 1 204 ? 17.699 -23.345 -56.853 1.00 48.62 204 GLN A C 1
ATOM 1570 O O . GLN A 1 204 ? 17.595 -22.326 -56.169 1.00 48.62 204 GLN A O 1
ATOM 1575 N N . ASP A 1 205 ? 16.827 -24.340 -56.901 1.00 44.31 205 ASP A N 1
ATOM 1576 C CA . ASP A 1 205 ? 15.584 -24.526 -56.187 1.00 44.31 205 ASP A CA 1
ATOM 1577 C C . ASP A 1 205 ? 15.681 -24.335 -54.675 1.00 44.31 205 ASP A C 1
ATOM 1579 O O . ASP A 1 205 ? 16.610 -24.783 -53.999 1.00 44.31 205 ASP A O 1
ATOM 1583 N N . GLY A 1 206 ? 14.617 -23.739 -54.139 1.00 49.50 206 GLY A N 1
ATOM 1584 C CA . GLY A 1 206 ? 14.314 -23.720 -52.720 1.00 49.50 206 GLY A CA 1
ATOM 1585 C C . GLY A 1 206 ? 14.074 -25.130 -52.188 1.00 49.50 206 GLY A C 1
ATOM 1586 O O . GLY A 1 206 ? 13.051 -25.758 -52.465 1.00 49.50 206 GLY A O 1
ATOM 1587 N N . SER A 1 207 ? 14.988 -25.607 -51.345 1.00 44.62 207 SER A N 1
ATOM 1588 C CA . SER A 1 207 ? 14.763 -26.796 -50.529 1.00 44.62 207 SER A CA 1
ATOM 1589 C C . SER A 1 207 ? 13.855 -26.440 -49.347 1.00 44.62 207 SER A C 1
ATOM 1591 O O . SER A 1 207 ? 14.309 -26.015 -48.281 1.00 44.62 207 SER A O 1
ATOM 1593 N N . GLY A 1 208 ? 12.548 -26.622 -49.533 1.00 50.16 208 GLY A N 1
ATOM 1594 C CA . GLY A 1 208 ? 11.568 -26.675 -48.451 1.00 50.16 208 GLY A CA 1
ATOM 1595 C C . GLY A 1 208 ? 11.811 -27.896 -47.561 1.00 50.16 208 GLY A C 1
ATOM 1596 O O . GLY A 1 208 ? 11.209 -28.951 -47.753 1.00 50.16 208 GLY A O 1
ATOM 1597 N N . GLY A 1 209 ? 12.703 -27.759 -46.581 1.00 45.25 209 GLY A N 1
ATOM 1598 C CA . GLY A 1 209 ? 12.932 -28.757 -45.541 1.00 45.25 209 GLY A CA 1
ATOM 1599 C C . GLY A 1 209 ? 11.749 -28.820 -44.576 1.00 45.25 209 GLY A C 1
ATOM 1600 O O . GLY A 1 209 ? 11.641 -28.013 -43.655 1.00 45.25 209 GLY A O 1
ATOM 1601 N N . ARG A 1 210 ? 10.860 -29.802 -44.766 1.00 51.03 210 ARG A N 1
ATOM 1602 C CA . ARG A 1 210 ? 9.892 -30.226 -43.743 1.00 51.03 210 ARG A CA 1
ATOM 1603 C C . ARG A 1 210 ? 10.655 -30.803 -42.553 1.00 51.03 210 ARG A C 1
ATOM 1605 O O . ARG A 1 210 ? 11.045 -31.967 -42.557 1.00 51.03 210 ARG A O 1
ATOM 1612 N N . PHE A 1 211 ? 10.824 -29.987 -41.522 1.00 44.28 211 PHE A N 1
ATOM 1613 C CA . PHE A 1 211 ? 11.334 -30.392 -40.219 1.00 44.28 211 PHE A CA 1
ATOM 1614 C C . PHE A 1 211 ? 10.246 -31.191 -39.476 1.00 44.28 211 PHE A C 1
ATOM 1616 O O . PHE A 1 211 ? 9.490 -30.656 -38.669 1.00 44.28 211 PHE A O 1
ATOM 1623 N N . ARG A 1 212 ? 10.100 -32.480 -39.802 1.00 49.69 212 ARG A N 1
ATOM 1624 C CA . ARG A 1 212 ? 9.249 -33.416 -39.053 1.00 49.69 212 ARG A CA 1
ATOM 1625 C C . ARG A 1 212 ? 10.135 -34.172 -38.065 1.00 49.69 212 ARG A C 1
ATOM 1627 O O . ARG A 1 212 ? 10.591 -35.272 -38.346 1.00 49.69 212 ARG A O 1
ATOM 1634 N N . GLY A 1 213 ? 10.429 -33.527 -36.939 1.00 48.44 213 GLY A N 1
ATOM 1635 C CA . GLY A 1 213 ? 11.185 -34.125 -35.842 1.00 48.44 213 GLY A CA 1
ATOM 1636 C C . GLY A 1 213 ? 10.319 -35.089 -35.034 1.00 48.44 213 GLY A C 1
ATOM 1637 O O . GLY A 1 213 ? 9.517 -34.660 -34.208 1.00 48.44 213 GLY A O 1
ATOM 1638 N N . GLU A 1 214 ? 10.502 -36.391 -35.252 1.00 47.53 214 GLU A N 1
ATOM 1639 C CA . GLU A 1 214 ? 10.199 -37.416 -34.252 1.00 47.53 214 GLU A CA 1
ATOM 1640 C C . GLU A 1 214 ? 11.188 -37.268 -33.085 1.00 47.53 214 GLU A C 1
ATOM 1642 O O . GLU A 1 214 ? 12.322 -37.742 -33.125 1.00 47.53 214 GLU A O 1
ATOM 1647 N N . LEU A 1 215 ? 10.754 -36.583 -32.026 1.00 49.53 215 LEU A N 1
ATOM 1648 C CA . LEU A 1 215 ? 11.425 -36.542 -30.726 1.00 49.53 215 LEU A CA 1
ATOM 1649 C C . LEU A 1 215 ? 11.231 -37.885 -30.010 1.00 49.53 215 LEU A C 1
ATOM 1651 O O . LEU A 1 215 ? 10.386 -38.031 -29.128 1.00 49.53 215 LEU A O 1
ATOM 1655 N N . ARG A 1 216 ? 12.004 -38.895 -30.405 1.00 50.47 216 ARG A N 1
ATOM 1656 C CA . ARG A 1 216 ? 12.085 -40.163 -29.674 1.00 50.47 216 ARG A CA 1
ATOM 1657 C C . ARG A 1 216 ? 13.525 -40.657 -29.658 1.00 50.47 216 ARG A C 1
ATOM 1659 O O . ARG A 1 216 ? 13.903 -41.553 -30.396 1.00 50.47 216 ARG A O 1
ATOM 1666 N N . GLY A 1 217 ? 14.343 -40.052 -28.807 1.00 48.72 217 GLY A N 1
ATOM 1667 C CA . GLY A 1 217 ? 15.722 -40.485 -28.625 1.00 48.72 217 GLY A CA 1
ATOM 1668 C C . GLY A 1 217 ? 16.367 -39.763 -27.461 1.00 48.72 217 GLY A C 1
ATOM 1669 O O . GLY A 1 217 ? 16.500 -38.548 -27.510 1.00 48.72 217 GLY A O 1
ATOM 1670 N N . SER A 1 218 ? 16.687 -40.534 -26.418 1.00 53.91 218 SER A N 1
ATOM 1671 C CA . SER A 1 218 ? 17.688 -40.248 -25.382 1.00 53.91 218 SER A CA 1
ATOM 1672 C C . SER A 1 218 ? 17.852 -38.774 -25.015 1.00 53.91 218 SER A C 1
ATOM 1674 O O . SER A 1 218 ? 18.677 -38.063 -25.584 1.00 53.91 218 SER A O 1
ATOM 1676 N N . ILE A 1 219 ? 17.091 -38.335 -24.013 1.00 55.22 219 ILE A N 1
ATOM 1677 C CA . ILE A 1 219 ? 17.392 -37.094 -23.307 1.00 55.22 219 ILE A CA 1
ATOM 1678 C C . ILE A 1 219 ? 18.792 -37.263 -22.718 1.00 55.22 219 ILE A C 1
ATOM 1680 O O . ILE A 1 219 ? 18.969 -37.993 -21.741 1.00 55.22 219 ILE A O 1
ATOM 1684 N N . ASP A 1 220 ? 19.771 -36.615 -23.340 1.00 66.19 220 ASP A N 1
ATOM 1685 C CA . ASP A 1 220 ? 21.107 -36.487 -22.784 1.00 66.19 220 ASP A CA 1
ATOM 1686 C C . ASP A 1 220 ? 20.962 -35.935 -21.356 1.00 66.19 220 ASP A C 1
ATOM 1688 O O . ASP A 1 220 ? 20.326 -34.886 -21.167 1.00 66.19 220 ASP A O 1
ATOM 1692 N N . PRO A 1 221 ? 21.490 -36.617 -20.324 1.00 75.62 221 PRO A N 1
ATOM 1693 C CA . PRO A 1 221 ? 21.343 -36.170 -18.939 1.00 75.62 221 PRO A CA 1
ATOM 1694 C C . PRO A 1 221 ? 21.927 -34.763 -18.740 1.00 75.62 221 PRO A C 1
ATOM 1696 O O . PRO A 1 221 ? 21.459 -34.001 -17.891 1.00 75.62 221 PRO A O 1
ATOM 1699 N N . GLU A 1 222 ? 22.892 -34.383 -19.577 1.00 79.94 222 GLU A N 1
ATOM 1700 C CA . GLU A 1 222 ? 23.479 -33.050 -19.616 1.00 79.94 222 GLU A CA 1
ATOM 1701 C C . GLU A 1 222 ? 22.522 -31.995 -20.194 1.00 79.94 222 GLU A C 1
ATOM 1703 O O . GLU A 1 222 ? 22.369 -30.920 -19.609 1.00 79.94 222 GLU A O 1
ATOM 1708 N N . ALA A 1 223 ? 21.786 -32.314 -21.264 1.00 76.19 223 ALA A N 1
ATOM 1709 C CA . ALA A 1 223 ? 20.764 -31.430 -21.825 1.00 76.19 223 ALA A CA 1
ATOM 1710 C C . ALA A 1 223 ? 19.588 -31.233 -20.850 1.00 76.19 223 ALA A C 1
ATOM 1712 O O . ALA A 1 223 ? 19.085 -30.117 -20.698 1.00 76.19 223 ALA A O 1
ATOM 1713 N N . ALA A 1 224 ? 19.201 -32.277 -20.107 1.00 77.44 224 ALA A N 1
ATOM 1714 C CA . ALA A 1 224 ? 18.217 -32.160 -19.028 1.00 77.44 224 ALA A CA 1
ATOM 1715 C C . ALA A 1 224 ? 18.718 -31.283 -17.869 1.00 77.44 224 ALA A C 1
ATOM 1717 O O . ALA A 1 224 ? 17.956 -30.481 -17.323 1.00 77.44 224 ALA A O 1
ATOM 1718 N N . ALA A 1 225 ? 19.994 -31.401 -17.490 1.00 78.56 225 ALA A N 1
ATOM 1719 C CA . ALA A 1 225 ? 20.593 -30.560 -16.456 1.00 78.56 225 ALA A CA 1
ATOM 1720 C C . ALA A 1 225 ? 20.702 -29.091 -16.902 1.00 78.56 225 ALA A C 1
ATOM 1722 O O . ALA A 1 225 ? 20.404 -28.184 -16.119 1.00 78.56 225 ALA A O 1
ATOM 1723 N N . ALA A 1 226 ? 21.057 -28.843 -18.165 1.00 80.50 226 ALA A N 1
ATOM 1724 C CA . ALA A 1 226 ? 21.080 -27.509 -18.760 1.00 80.50 226 ALA A CA 1
ATOM 1725 C C . ALA A 1 226 ? 19.673 -26.893 -18.828 1.00 80.50 226 ALA A C 1
ATOM 1727 O O . ALA A 1 226 ? 19.493 -25.743 -18.424 1.00 80.50 226 ALA A O 1
ATOM 1728 N N . ALA A 1 227 ? 18.661 -27.673 -19.224 1.00 78.81 227 ALA A N 1
ATOM 1729 C CA . ALA A 1 227 ? 17.264 -27.244 -19.225 1.00 78.81 227 ALA A CA 1
ATOM 1730 C C . ALA A 1 227 ? 16.761 -26.903 -17.812 1.00 78.81 227 ALA A C 1
ATOM 1732 O O . ALA A 1 227 ? 16.096 -25.887 -17.630 1.00 78.81 227 ALA A O 1
ATOM 1733 N N . ARG A 1 228 ? 17.139 -27.677 -16.784 1.00 78.31 228 ARG A N 1
ATOM 1734 C CA . ARG A 1 228 ? 16.811 -27.363 -15.378 1.00 78.31 228 ARG A CA 1
ATOM 1735 C C . ARG A 1 228 ? 17.483 -26.078 -14.889 1.00 78.31 228 ARG A C 1
ATOM 1737 O O . ARG A 1 228 ? 16.848 -25.298 -14.188 1.00 78.31 228 ARG A O 1
ATOM 1744 N N . ARG A 1 229 ? 18.738 -25.819 -15.274 1.00 79.31 229 ARG A N 1
ATOM 1745 C CA . ARG A 1 229 ? 19.438 -24.560 -14.945 1.00 79.31 229 ARG A CA 1
ATOM 1746 C C . ARG A 1 229 ? 18.830 -23.356 -15.666 1.00 79.31 229 ARG A C 1
ATOM 1748 O O . ARG A 1 229 ? 18.740 -22.283 -15.076 1.00 79.31 229 ARG A O 1
ATOM 1755 N N . ALA A 1 230 ? 18.405 -23.527 -16.916 1.00 74.50 230 ALA A N 1
ATOM 1756 C CA . ALA A 1 230 ? 17.699 -22.493 -17.666 1.00 74.50 230 ALA A CA 1
ATOM 1757 C C . ALA A 1 230 ? 16.313 -22.216 -17.062 1.00 74.50 230 ALA A C 1
ATOM 1759 O O . ALA A 1 230 ? 15.976 -21.059 -16.832 1.00 74.50 230 ALA A O 1
ATOM 1760 N N . ALA A 1 231 ? 15.562 -23.260 -16.700 1.00 67.31 231 ALA A N 1
ATOM 1761 C CA . ALA A 1 231 ? 14.285 -23.125 -16.004 1.00 67.31 231 ALA A CA 1
ATOM 1762 C C . ALA A 1 231 ? 14.450 -22.407 -14.655 1.00 67.31 231 ALA A C 1
ATOM 1764 O O . ALA A 1 231 ? 13.713 -21.467 -14.386 1.00 67.31 231 ALA A O 1
ATOM 1765 N N . ALA A 1 232 ? 15.474 -22.757 -13.866 1.00 68.19 232 ALA A N 1
ATOM 1766 C CA . ALA A 1 232 ? 15.772 -22.087 -12.598 1.00 68.19 232 ALA A CA 1
ATOM 1767 C C . ALA A 1 232 ? 16.057 -20.580 -12.764 1.00 68.19 232 ALA A C 1
ATOM 1769 O O . ALA A 1 232 ? 15.646 -19.780 -11.924 1.00 68.19 232 ALA A O 1
ATOM 1770 N N . LYS A 1 233 ? 16.718 -20.178 -13.862 1.00 71.50 233 LYS A N 1
ATOM 1771 C CA . LYS A 1 233 ? 16.974 -18.762 -14.188 1.00 71.50 233 LYS A CA 1
ATOM 1772 C C . LYS A 1 233 ? 15.712 -17.994 -14.575 1.00 71.50 233 LYS A C 1
ATOM 1774 O O . LYS A 1 233 ? 15.646 -16.804 -14.300 1.00 71.50 233 LYS A O 1
ATOM 1779 N N . VAL A 1 234 ? 14.731 -18.651 -15.191 1.00 64.69 234 VAL A N 1
ATOM 1780 C CA . VAL A 1 234 ? 13.449 -18.026 -15.563 1.00 64.69 234 VAL A CA 1
ATOM 1781 C C . VAL A 1 234 ? 12.486 -17.988 -14.372 1.00 64.69 234 VAL A C 1
ATOM 1783 O O . VAL A 1 234 ? 11.738 -17.029 -14.218 1.00 64.69 234 VAL A O 1
ATOM 1786 N N . THR A 1 235 ? 12.535 -18.979 -13.477 1.00 55.03 235 THR A N 1
ATOM 1787 C CA . THR A 1 235 ? 11.702 -18.985 -12.264 1.00 55.03 235 THR A CA 1
ATOM 1788 C C . THR A 1 235 ? 12.202 -18.022 -11.189 1.00 55.03 235 THR A C 1
ATOM 1790 O O . THR A 1 235 ? 11.391 -17.520 -10.421 1.00 55.03 235 THR A O 1
ATOM 1793 N N . ALA A 1 236 ? 13.506 -17.729 -11.127 1.00 55.66 236 ALA A N 1
ATOM 1794 C CA . ALA A 1 236 ? 14.078 -16.820 -10.130 1.00 55.66 236 ALA A CA 1
ATOM 1795 C C . ALA A 1 236 ? 13.452 -15.402 -10.120 1.00 55.66 236 ALA A C 1
ATOM 1797 O O . ALA A 1 236 ? 13.030 -14.978 -9.045 1.00 55.66 236 ALA A O 1
ATOM 1798 N N . PRO A 1 237 ? 13.308 -14.688 -11.259 1.00 54.66 237 PRO A N 1
ATOM 1799 C CA . PRO A 1 237 ? 12.658 -13.374 -11.271 1.00 54.66 237 PRO A CA 1
ATOM 1800 C C . PRO A 1 237 ? 11.144 -13.460 -11.030 1.00 54.66 237 PRO A C 1
ATOM 1802 O O . PRO A 1 237 ? 10.570 -12.589 -10.383 1.00 54.66 237 PRO A O 1
ATOM 1805 N N . ALA A 1 238 ? 10.491 -14.546 -11.460 1.00 50.88 238 ALA A N 1
ATOM 1806 C CA . ALA A 1 238 ? 9.063 -14.739 -11.215 1.00 50.88 238 ALA A CA 1
ATOM 1807 C C . ALA A 1 238 ? 8.742 -14.905 -9.716 1.00 50.88 238 ALA A C 1
ATOM 1809 O O . ALA A 1 238 ? 7.694 -14.460 -9.260 1.00 50.88 238 ALA A O 1
ATOM 1810 N N . VAL A 1 239 ? 9.638 -15.505 -8.925 1.00 56.09 239 VAL A N 1
ATOM 1811 C CA . VAL A 1 239 ? 9.443 -15.660 -7.471 1.00 56.09 239 VAL A CA 1
ATOM 1812 C C . VAL A 1 239 ? 9.538 -14.316 -6.735 1.00 56.09 239 VAL A C 1
ATOM 1814 O O . VAL A 1 239 ? 8.832 -14.124 -5.745 1.00 56.09 239 VAL A O 1
ATOM 1817 N N . GLU A 1 240 ? 10.338 -13.362 -7.224 1.00 57.97 240 GLU A N 1
ATOM 1818 C CA . GLU A 1 240 ? 10.399 -12.018 -6.630 1.00 57.97 240 GLU A CA 1
ATOM 1819 C C . GLU A 1 240 ? 9.127 -11.200 -6.894 1.00 57.97 240 GLU A C 1
ATOM 1821 O O . GLU A 1 240 ? 8.648 -10.521 -5.985 1.00 57.97 240 GLU A O 1
ATOM 1826 N N . GLU A 1 241 ? 8.512 -11.324 -8.074 1.00 56.94 241 GLU A N 1
ATOM 1827 C CA . GLU A 1 241 ? 7.248 -10.635 -8.386 1.00 56.94 241 GLU A CA 1
ATOM 1828 C C . GLU A 1 241 ? 6.020 -11.299 -7.736 1.00 56.94 241 GLU A C 1
ATOM 1830 O O . GLU A 1 241 ? 5.043 -10.631 -7.380 1.00 56.94 241 GLU A O 1
ATOM 1835 N N . VAL A 1 242 ? 6.060 -12.618 -7.519 1.00 53.97 242 VAL A N 1
ATOM 1836 C CA . VAL A 1 242 ? 4.988 -13.358 -6.825 1.00 53.97 242 VAL A CA 1
ATOM 1837 C C . VAL A 1 242 ? 4.979 -13.063 -5.316 1.00 53.97 242 VAL A C 1
ATOM 1839 O O . VAL A 1 242 ? 3.938 -13.199 -4.678 1.00 53.97 242 VAL A O 1
ATOM 1842 N N . GLY A 1 243 ? 6.079 -12.552 -4.753 1.00 58.88 243 GLY A N 1
ATOM 1843 C CA . GLY A 1 243 ? 6.194 -12.154 -3.345 1.00 58.88 243 GLY A CA 1
ATOM 1844 C C . GLY A 1 243 ? 5.543 -10.814 -2.970 1.00 58.88 243 GLY A C 1
ATOM 1845 O O . GLY A 1 243 ? 5.750 -10.337 -1.852 1.00 58.88 243 GLY A O 1
ATOM 1846 N N . SER A 1 244 ? 4.785 -10.182 -3.874 1.00 73.44 244 SER A N 1
ATOM 1847 C CA . SER A 1 244 ? 4.098 -8.920 -3.582 1.00 73.44 244 SER A CA 1
ATOM 1848 C C . SER A 1 244 ? 3.084 -9.091 -2.433 1.00 73.44 244 SER A C 1
ATOM 1850 O O . SER A 1 244 ? 2.142 -9.882 -2.560 1.00 73.44 244 SER A O 1
ATOM 1852 N N . PRO A 1 245 ? 3.207 -8.334 -1.320 1.00 75.94 245 PRO A N 1
ATOM 1853 C CA . PRO A 1 245 ? 2.291 -8.435 -0.181 1.00 75.94 245 PRO A CA 1
ATOM 1854 C C . PRO A 1 245 ? 0.839 -8.106 -0.557 1.00 75.94 245 PRO A C 1
ATOM 1856 O O . PRO A 1 245 ? -0.084 -8.652 0.044 1.00 75.94 245 PRO A O 1
ATOM 1859 N N . LEU A 1 246 ? 0.632 -7.282 -1.592 1.00 78.19 246 LEU A N 1
ATOM 1860 C CA . LEU A 1 246 ? -0.688 -6.971 -2.141 1.00 78.19 246 LEU A CA 1
ATOM 1861 C C . LEU A 1 246 ? -1.368 -8.223 -2.707 1.00 78.19 246 LEU A C 1
ATOM 1863 O O . LEU A 1 246 ? -2.545 -8.464 -2.457 1.00 78.19 246 LEU A O 1
ATOM 1867 N N . ARG A 1 247 ? -0.623 -9.043 -3.455 1.00 77.56 247 ARG A N 1
ATOM 1868 C CA . ARG A 1 247 ? -1.163 -10.251 -4.088 1.00 77.56 247 ARG A CA 1
ATOM 1869 C C . ARG A 1 247 ? -1.559 -11.286 -3.040 1.00 77.56 247 ARG A C 1
ATOM 1871 O O . ARG A 1 247 ? -2.606 -11.913 -3.170 1.00 77.56 247 ARG A O 1
ATOM 1878 N N . LEU A 1 248 ? -0.763 -11.407 -1.980 1.00 78.06 248 LEU A N 1
ATOM 1879 C CA . LEU A 1 248 ? -1.049 -12.281 -0.843 1.00 78.06 248 LEU A CA 1
ATOM 1880 C C . LEU A 1 248 ? -2.299 -11.810 -0.080 1.00 78.06 248 LEU A C 1
ATOM 1882 O O . LEU A 1 248 ? -3.133 -12.630 0.298 1.00 78.06 248 LEU A O 1
ATOM 1886 N N . TRP A 1 249 ? -2.483 -10.493 0.063 1.00 83.62 249 TRP A N 1
ATOM 1887 C CA . TRP A 1 249 ? -3.699 -9.909 0.636 1.00 83.62 249 TRP A CA 1
ATOM 1888 C C . TRP A 1 249 ? -4.933 -10.160 -0.243 1.00 83.62 249 TRP A C 1
ATOM 1890 O O . TRP A 1 249 ? -5.971 -10.576 0.266 1.00 83.62 249 TRP A O 1
ATOM 1900 N N . LEU A 1 250 ? -4.803 -10.007 -1.566 1.00 81.38 250 LEU A N 1
ATOM 1901 C CA . LEU A 1 250 ? -5.871 -10.292 -2.528 1.00 81.38 250 LEU A CA 1
ATOM 1902 C C . LEU A 1 250 ? -6.280 -11.775 -2.500 1.00 81.38 250 LEU A C 1
ATOM 1904 O O . LEU A 1 250 ? -7.468 -12.091 -2.484 1.00 81.38 250 LEU A O 1
ATOM 1908 N N . PHE A 1 251 ? -5.307 -12.690 -2.441 1.00 80.88 251 PHE A N 1
ATOM 1909 C CA . PHE A 1 251 ? -5.572 -14.125 -2.305 1.00 80.88 251 PHE A CA 1
ATOM 1910 C C . PHE A 1 251 ? -6.235 -14.467 -0.971 1.00 80.88 251 PHE A C 1
ATOM 1912 O O . PHE A 1 251 ? -7.193 -15.237 -0.958 1.00 80.88 251 PHE A O 1
ATOM 1919 N N . ALA A 1 252 ? -5.774 -13.880 0.137 1.00 78.25 252 ALA A N 1
ATOM 1920 C CA . ALA A 1 252 ? -6.394 -14.068 1.446 1.00 78.25 252 ALA A CA 1
ATOM 1921 C C . ALA A 1 252 ? -7.839 -13.546 1.474 1.00 78.25 252 ALA A C 1
ATOM 1923 O O . ALA A 1 252 ? -8.716 -14.207 2.025 1.00 78.25 252 ALA A O 1
ATOM 1924 N N . TYR A 1 253 ? -8.102 -12.405 0.832 1.00 82.94 253 TYR A N 1
ATOM 1925 C CA . TYR A 1 253 ? -9.442 -11.840 0.688 1.00 82.94 253 TYR A CA 1
ATOM 1926 C C . TYR A 1 253 ? -10.367 -12.756 -0.126 1.00 82.94 253 TYR A C 1
ATOM 1928 O O . TYR A 1 253 ? -11.453 -13.099 0.337 1.00 82.94 253 TYR A O 1
ATOM 1936 N N . MET A 1 254 ? -9.916 -13.233 -1.293 1.00 80.69 254 MET A N 1
ATOM 1937 C CA . MET A 1 254 ? -10.685 -14.172 -2.123 1.00 80.69 254 MET A CA 1
ATOM 1938 C C . MET A 1 254 ? -10.937 -15.507 -1.407 1.00 80.69 254 MET A C 1
ATOM 1940 O O . MET A 1 254 ? -12.042 -16.043 -1.475 1.00 80.69 254 MET A O 1
ATOM 1944 N N . ALA A 1 255 ? -9.943 -16.025 -0.679 1.00 78.62 255 ALA A N 1
ATOM 1945 C CA . ALA A 1 255 ? -10.099 -17.217 0.152 1.00 78.62 255 ALA A CA 1
ATOM 1946 C C . ALA A 1 255 ? -11.095 -16.986 1.302 1.00 78.62 255 ALA A C 1
ATOM 1948 O O . ALA A 1 255 ? -11.896 -17.868 1.602 1.00 78.62 255 ALA A O 1
ATOM 1949 N N . GLY A 1 256 ? -11.086 -15.795 1.908 1.00 81.31 256 GLY A N 1
ATOM 1950 C CA . GLY A 1 256 ? -12.051 -15.389 2.929 1.00 81.31 256 GLY A CA 1
ATOM 1951 C C . GLY A 1 256 ? -13.483 -15.329 2.398 1.00 81.31 256 GLY A C 1
ATOM 1952 O O . GLY A 1 256 ? -14.382 -15.869 3.036 1.00 81.31 256 GLY A O 1
ATOM 1953 N N . ILE A 1 257 ? -13.693 -14.752 1.208 1.00 82.50 257 ILE A N 1
ATOM 1954 C CA . ILE A 1 257 ? -15.007 -14.747 0.540 1.00 82.50 257 ILE A CA 1
ATOM 1955 C C . ILE A 1 257 ? -15.477 -16.177 0.273 1.00 82.50 257 ILE A C 1
ATOM 1957 O O . ILE A 1 257 ? -16.609 -16.511 0.604 1.00 82.50 257 ILE A O 1
ATOM 1961 N N . LEU A 1 258 ? -14.612 -17.036 -0.275 1.00 78.62 258 LEU A N 1
ATOM 1962 C CA . LEU A 1 258 ? -14.941 -18.444 -0.520 1.00 78.62 258 LEU A CA 1
ATOM 1963 C C . LEU A 1 258 ? -15.327 -19.173 0.771 1.00 78.62 258 LEU A C 1
ATOM 1965 O O . LEU A 1 258 ? -16.329 -19.880 0.795 1.00 78.62 258 LEU A O 1
ATOM 1969 N N . ALA A 1 259 ? -14.580 -18.968 1.858 1.00 76.75 259 ALA A N 1
ATOM 1970 C CA . ALA A 1 259 ? -14.905 -19.553 3.155 1.00 76.75 259 ALA A CA 1
ATOM 1971 C C . ALA A 1 259 ? -16.260 -19.062 3.690 1.00 76.75 259 ALA A C 1
ATOM 1973 O O . ALA A 1 259 ? -17.005 -19.841 4.281 1.00 76.75 259 ALA A O 1
ATOM 1974 N N . LEU A 1 260 ? -16.595 -17.790 3.460 1.00 81.62 260 LEU A N 1
ATOM 1975 C CA . LEU A 1 260 ? -17.861 -17.197 3.885 1.00 81.62 260 LEU A CA 1
ATOM 1976 C C . LEU A 1 260 ? -19.046 -17.725 3.063 1.00 81.62 260 LEU A C 1
ATOM 1978 O O . LEU A 1 260 ? -20.091 -18.005 3.641 1.00 81.62 260 LEU A O 1
ATOM 1982 N N . VAL A 1 261 ? -18.862 -17.945 1.756 1.00 81.06 261 VAL A N 1
ATOM 1983 C CA . VAL A 1 261 ? -19.856 -18.605 0.888 1.00 81.06 261 VAL A CA 1
ATOM 1984 C C . VAL A 1 261 ? -20.103 -20.042 1.344 1.00 81.06 261 VAL A C 1
ATOM 1986 O O . VAL A 1 261 ? -21.249 -20.419 1.547 1.00 81.06 261 VAL A O 1
ATOM 1989 N N . VAL A 1 262 ? -19.048 -20.817 1.617 1.00 77.62 262 VAL A N 1
ATOM 1990 C CA . VAL A 1 262 ? -19.189 -22.192 2.134 1.00 77.62 262 VAL A CA 1
ATOM 1991 C C . VAL A 1 262 ? -19.880 -22.208 3.500 1.00 77.62 262 VAL A C 1
ATOM 1993 O O . VAL A 1 262 ? -20.727 -23.058 3.760 1.00 77.62 262 VAL A O 1
ATOM 1996 N N . ALA A 1 263 ? -19.552 -21.260 4.384 1.00 78.12 263 ALA A N 1
ATOM 1997 C CA . ALA A 1 263 ? -20.225 -21.133 5.674 1.00 78.12 263 ALA A CA 1
ATOM 1998 C C . ALA A 1 263 ? -21.714 -20.793 5.508 1.00 78.12 263 ALA A C 1
ATOM 2000 O O . ALA A 1 263 ? -22.544 -21.339 6.231 1.00 78.12 263 ALA A O 1
ATOM 2001 N N . GLN A 1 264 ? -22.057 -19.930 4.549 1.00 83.50 264 GLN A N 1
ATOM 2002 C CA . GLN A 1 264 ? -23.442 -19.604 4.224 1.00 83.50 264 GLN A CA 1
ATOM 2003 C C . GLN A 1 264 ? -24.184 -20.824 3.659 1.00 83.50 264 GLN A C 1
ATOM 2005 O O . GLN A 1 264 ? -25.276 -21.131 4.140 1.00 83.50 264 GLN A O 1
ATOM 2010 N N . ASP A 1 265 ? -23.580 -21.570 2.734 1.00 78.56 265 ASP A N 1
ATOM 2011 C CA . ASP A 1 265 ? -24.175 -22.779 2.152 1.00 78.56 265 ASP A CA 1
ATOM 2012 C C . ASP A 1 265 ? -24.449 -23.843 3.227 1.00 78.56 265 ASP A C 1
ATOM 2014 O O . ASP A 1 265 ? -25.562 -24.370 3.292 1.00 78.56 265 ASP A O 1
ATOM 2018 N N . LEU A 1 266 ? -23.517 -24.050 4.170 1.00 74.44 266 LEU A N 1
ATOM 2019 C CA . LEU A 1 266 ? -23.695 -24.941 5.328 1.00 74.44 266 LEU A CA 1
ATOM 2020 C C . LEU A 1 266 ? -24.866 -24.544 6.242 1.00 74.44 266 LEU A C 1
ATOM 2022 O O . LEU A 1 266 ? -25.422 -25.400 6.933 1.00 74.44 266 LEU A O 1
ATOM 2026 N N . THR A 1 267 ? -25.242 -23.262 6.276 1.00 82.50 267 THR A N 1
ATOM 2027 C CA . THR A 1 267 ? -26.400 -22.793 7.060 1.00 82.50 267 THR A CA 1
ATOM 2028 C C . THR A 1 267 ? -27.730 -22.929 6.319 1.00 82.50 267 THR A C 1
ATOM 2030 O O . THR A 1 267 ? -28.787 -22.881 6.952 1.00 82.50 267 THR A O 1
ATOM 2033 N N . THR A 1 268 ? -27.711 -23.134 4.999 1.00 79.31 268 THR A N 1
ATOM 2034 C CA . THR A 1 268 ? -28.923 -23.310 4.190 1.00 79.31 268 THR A CA 1
ATOM 2035 C C . THR A 1 268 ? -29.288 -24.790 4.039 1.00 79.31 268 THR A C 1
ATOM 2037 O O . THR A 1 268 ? -28.445 -25.651 3.828 1.00 79.31 268 THR A O 1
ATOM 2040 N N . ALA A 1 269 ? -30.575 -25.123 4.171 1.00 69.25 269 ALA A N 1
ATOM 2041 C CA . ALA A 1 269 ? -31.066 -26.495 4.371 1.00 69.25 269 ALA A CA 1
ATOM 2042 C C . ALA A 1 269 ? -31.005 -27.440 3.141 1.00 69.25 269 ALA A C 1
ATOM 2044 O O . ALA A 1 269 ? -31.694 -28.461 3.122 1.00 69.25 269 ALA A O 1
ATOM 2045 N N . GLN A 1 270 ? -30.210 -27.128 2.114 1.00 71.19 270 GLN A N 1
ATOM 2046 C CA . GLN A 1 270 ? -30.000 -27.985 0.940 1.00 71.19 270 GLN A CA 1
ATOM 2047 C C . GLN A 1 270 ? -28.499 -28.198 0.689 1.00 71.19 270 GLN A C 1
ATOM 2049 O O . GLN A 1 270 ? -27.940 -27.597 -0.226 1.00 71.19 270 GLN A O 1
ATOM 2054 N N . PRO A 1 271 ? -27.830 -29.055 1.482 1.00 60.66 271 PRO A N 1
ATOM 2055 C CA . PRO A 1 271 ? -26.406 -29.306 1.316 1.00 60.66 271 PRO A CA 1
ATOM 2056 C C . PRO A 1 271 ? -26.164 -30.077 0.017 1.00 60.66 271 PRO A C 1
ATOM 2058 O O . PRO A 1 271 ? -26.521 -31.254 -0.120 1.00 60.66 271 PRO A O 1
ATOM 2061 N N . SER A 1 272 ? -25.537 -29.420 -0.954 1.00 75.06 272 SER A N 1
ATOM 2062 C CA . SER A 1 272 ? -25.014 -30.100 -2.134 1.00 75.06 272 SER A CA 1
ATOM 2063 C C . SER A 1 272 ? -23.674 -30.743 -1.765 1.00 75.06 272 SER A C 1
ATOM 2065 O O . SER A 1 272 ? -22.600 -30.197 -1.993 1.00 75.06 272 SER A O 1
ATOM 2067 N N . VAL A 1 273 ? -23.741 -31.939 -1.172 1.00 77.00 273 VAL A N 1
ATOM 2068 C CA . VAL A 1 273 ? -22.591 -32.642 -0.562 1.00 77.00 273 VAL A CA 1
ATOM 2069 C C . VAL A 1 273 ? -21.351 -32.697 -1.475 1.00 77.00 273 VAL A C 1
ATOM 2071 O O . VAL A 1 273 ? -20.221 -32.639 -0.997 1.00 77.00 273 VAL A O 1
ATOM 2074 N N . GLY A 1 274 ? -21.541 -32.787 -2.796 1.00 79.06 274 GLY A N 1
ATOM 2075 C CA . GLY A 1 274 ? -20.437 -32.806 -3.761 1.00 79.06 274 GLY A CA 1
ATOM 2076 C C . GLY A 1 274 ? -19.736 -31.456 -3.963 1.00 79.06 274 GLY A C 1
ATOM 2077 O O . GLY A 1 274 ? -18.521 -31.427 -4.150 1.00 79.06 274 GLY A O 1
ATOM 2078 N N . LEU A 1 275 ? -20.479 -30.350 -3.918 1.00 76.75 275 LEU A N 1
ATOM 2079 C CA . LEU A 1 275 ? -19.951 -29.002 -4.141 1.00 76.75 275 LEU A CA 1
ATOM 2080 C C . LEU A 1 275 ? -19.257 -28.484 -2.873 1.00 76.75 275 LEU A C 1
ATOM 2082 O O . LEU A 1 275 ? -18.144 -27.963 -2.950 1.00 76.75 275 LEU A O 1
ATOM 2086 N N . ASP A 1 276 ? -19.829 -28.783 -1.705 1.00 76.19 276 ASP A N 1
ATOM 2087 C CA . ASP A 1 276 ? -19.227 -28.477 -0.401 1.00 76.19 276 ASP A CA 1
ATOM 2088 C C . ASP A 1 276 ? -17.892 -29.215 -0.211 1.00 76.19 276 ASP A C 1
ATOM 2090 O O . ASP A 1 276 ? -16.901 -28.633 0.236 1.00 76.19 276 ASP A O 1
ATOM 2094 N N . ALA A 1 277 ? -17.821 -30.490 -0.616 1.00 78.94 277 ALA A N 1
ATOM 2095 C CA . ALA A 1 277 ? -16.581 -31.264 -0.583 1.00 78.94 277 ALA A CA 1
ATOM 2096 C C . ALA A 1 277 ? -15.513 -30.689 -1.530 1.00 78.94 277 ALA A C 1
ATOM 2098 O O . ALA A 1 277 ? -14.340 -30.608 -1.159 1.00 78.94 277 ALA A O 1
ATOM 2099 N N . LEU A 1 278 ? -15.909 -30.253 -2.733 1.00 80.19 278 LEU A N 1
ATOM 2100 C CA . LEU A 1 278 ? -15.002 -29.618 -3.692 1.00 80.19 278 LEU A CA 1
ATOM 2101 C C . LEU A 1 278 ? -14.420 -28.316 -3.123 1.00 80.19 278 LEU A C 1
ATOM 2103 O O . LEU A 1 278 ? -13.205 -28.115 -3.179 1.00 80.19 278 LEU A O 1
ATOM 2107 N N . TYR A 1 279 ? -15.257 -27.454 -2.539 1.00 78.88 279 TYR A N 1
ATOM 2108 C CA . TYR A 1 279 ? -14.791 -26.213 -1.919 1.00 78.88 279 TYR A CA 1
ATOM 2109 C C . TYR A 1 279 ? -13.942 -26.458 -0.674 1.00 78.88 279 TYR A C 1
ATOM 2111 O O . TYR A 1 279 ? -12.942 -25.766 -0.484 1.00 78.88 279 TYR A O 1
ATOM 2119 N N . GLY A 1 280 ? -14.269 -27.473 0.128 1.00 80.50 280 GLY A N 1
ATOM 2120 C CA . GLY A 1 280 ? -13.443 -27.894 1.259 1.00 80.50 280 GLY A CA 1
ATOM 2121 C C . GLY A 1 280 ? -12.039 -28.321 0.823 1.00 80.50 280 GLY A C 1
ATOM 2122 O O . GLY A 1 280 ? -11.046 -27.872 1.399 1.00 80.50 280 GLY A O 1
ATOM 2123 N N . VAL A 1 281 ? -11.934 -29.122 -0.244 1.00 81.38 281 VAL A N 1
ATOM 2124 C CA . VAL A 1 281 ? -10.638 -29.524 -0.820 1.00 81.38 281 VAL A CA 1
ATOM 2125 C C . VAL A 1 281 ? -9.895 -28.319 -1.395 1.00 81.38 281 VAL A C 1
ATOM 2127 O O . VAL A 1 281 ? -8.701 -28.166 -1.138 1.00 81.38 281 VAL A O 1
ATOM 2130 N N . LEU A 1 282 ? -10.581 -27.437 -2.126 1.00 79.19 282 LEU A N 1
ATOM 2131 C CA . LEU A 1 282 ? -9.971 -26.233 -2.694 1.00 79.19 282 LEU A CA 1
ATOM 2132 C C . LEU A 1 282 ? -9.421 -25.312 -1.594 1.00 79.19 282 LEU A C 1
ATOM 2134 O O . LEU A 1 282 ? -8.282 -24.855 -1.686 1.00 79.19 282 LEU A O 1
ATOM 2138 N N . GLY A 1 283 ? -10.195 -25.095 -0.529 1.00 80.88 283 GLY A N 1
ATOM 2139 C CA . GLY A 1 283 ? -9.785 -24.325 0.644 1.00 80.88 283 GLY A CA 1
ATOM 2140 C C . GLY A 1 283 ? -8.584 -24.943 1.359 1.00 80.88 283 GLY A C 1
ATOM 2141 O O . GLY A 1 283 ? -7.666 -24.222 1.744 1.00 80.88 283 GLY A O 1
ATOM 2142 N N . LEU A 1 284 ? -8.531 -26.275 1.468 1.00 81.75 284 LEU A N 1
ATOM 2143 C CA . LEU A 1 284 ? -7.392 -26.987 2.052 1.00 81.75 284 LEU A CA 1
ATOM 2144 C C . LEU A 1 284 ? -6.130 -26.834 1.193 1.00 81.75 284 LEU A C 1
ATOM 2146 O O . LEU A 1 284 ? -5.067 -26.525 1.728 1.00 81.75 284 LEU A O 1
ATOM 2150 N N . VAL A 1 285 ? -6.237 -26.980 -0.131 1.00 81.06 285 VAL A N 1
ATOM 2151 C CA . VAL A 1 285 ? -5.109 -26.784 -1.062 1.00 81.06 285 VAL A CA 1
ATOM 2152 C C . VAL A 1 285 ? -4.590 -25.344 -1.002 1.00 81.06 285 VAL A C 1
ATOM 2154 O O . VAL A 1 285 ? -3.382 -25.132 -0.886 1.00 81.06 285 VAL A O 1
ATOM 2157 N N . LEU A 1 286 ? -5.489 -24.355 -1.014 1.00 79.06 286 LEU A N 1
ATOM 2158 C CA . LEU A 1 286 ? -5.143 -22.939 -0.858 1.00 79.06 286 LEU A CA 1
ATOM 2159 C C . LEU A 1 286 ? -4.483 -22.664 0.499 1.00 79.06 286 LEU A C 1
ATOM 2161 O O . LEU A 1 286 ? -3.472 -21.965 0.555 1.00 79.06 286 LEU A O 1
ATOM 2165 N N . GLY A 1 287 ? -5.004 -23.249 1.579 1.00 80.19 287 GLY A N 1
ATOM 2166 C CA . GLY A 1 287 ? -4.453 -23.116 2.928 1.00 80.19 287 GLY A CA 1
ATOM 2167 C C . GLY A 1 287 ? -3.047 -23.704 3.058 1.00 80.19 287 GLY A C 1
ATOM 2168 O O . GLY A 1 287 ? -2.160 -23.057 3.617 1.00 80.19 287 GLY A O 1
ATOM 2169 N N . VAL A 1 288 ? -2.808 -24.890 2.487 1.00 81.69 288 VAL A N 1
ATOM 2170 C CA . VAL A 1 288 ? -1.473 -25.511 2.444 1.00 81.69 288 VAL A CA 1
ATOM 2171 C C . VAL A 1 288 ? -0.506 -24.663 1.618 1.00 81.69 288 VAL A C 1
ATOM 2173 O O . VAL A 1 288 ? 0.630 -24.450 2.044 1.00 81.69 288 VAL A O 1
ATOM 2176 N N . ASN A 1 289 ? -0.945 -24.122 0.476 1.00 80.94 289 ASN A N 1
ATOM 2177 C CA . ASN A 1 289 ? -0.097 -23.252 -0.337 1.00 80.94 289 ASN A CA 1
ATOM 2178 C C . ASN A 1 289 ? 0.261 -21.949 0.402 1.00 80.94 289 ASN A C 1
ATOM 2180 O O . ASN A 1 289 ? 1.434 -21.589 0.483 1.00 80.94 289 ASN A O 1
ATOM 2184 N N . ALA A 1 290 ? -0.716 -21.303 1.044 1.00 76.69 290 ALA A N 1
ATOM 2185 C CA . ALA A 1 290 ? -0.490 -20.109 1.858 1.00 76.69 290 ALA A CA 1
ATOM 2186 C C . ALA A 1 290 ? 0.449 -20.381 3.050 1.00 76.69 290 ALA A C 1
ATOM 2188 O O . ALA A 1 290 ? 1.285 -19.542 3.397 1.00 76.69 290 ALA A O 1
ATOM 2189 N N . TRP A 1 291 ? 0.357 -21.563 3.671 1.00 82.62 291 TRP A N 1
ATOM 2190 C CA . TRP A 1 291 ? 1.273 -21.975 4.738 1.00 82.62 291 TRP A CA 1
ATOM 2191 C C . TRP A 1 291 ? 2.710 -22.153 4.230 1.00 82.62 291 TRP A C 1
ATOM 2193 O O . TRP A 1 291 ? 3.661 -21.682 4.862 1.00 82.62 291 TRP A O 1
ATOM 2203 N N . ASN A 1 292 ? 2.879 -22.780 3.066 1.00 85.69 292 ASN A N 1
ATOM 2204 C CA . ASN A 1 292 ? 4.187 -22.957 2.433 1.00 85.69 292 ASN A CA 1
ATOM 2205 C C . ASN A 1 292 ? 4.811 -21.614 2.029 1.00 85.69 292 ASN A C 1
ATOM 2207 O O . ASN A 1 292 ? 5.993 -21.382 2.274 1.00 85.69 292 ASN A O 1
ATOM 2211 N N . GLU A 1 293 ? 4.018 -20.683 1.498 1.00 78.31 293 GLU A N 1
ATOM 2212 C CA . GLU A 1 293 ? 4.490 -19.330 1.186 1.00 78.31 293 GLU A CA 1
ATOM 2213 C C . GLU A 1 293 ? 4.885 -18.562 2.451 1.00 78.31 293 GLU A C 1
ATOM 2215 O O . GLU A 1 293 ? 5.926 -17.902 2.484 1.00 78.31 293 GLU A O 1
ATOM 2220 N N . ARG A 1 294 ? 4.116 -18.692 3.539 1.00 79.56 294 ARG A N 1
ATOM 2221 C CA . ARG A 1 294 ? 4.442 -18.047 4.818 1.00 79.56 294 ARG A CA 1
ATOM 2222 C C . ARG A 1 294 ? 5.753 -18.566 5.407 1.00 79.56 294 ARG A C 1
ATOM 2224 O O . ARG A 1 294 ? 6.536 -17.765 5.922 1.00 79.56 294 ARG A O 1
ATOM 2231 N N . THR A 1 295 ? 6.007 -19.872 5.337 1.00 85.88 295 THR A N 1
ATOM 2232 C CA . THR A 1 295 ? 7.272 -20.453 5.821 1.00 85.88 295 THR A CA 1
ATOM 2233 C C . THR A 1 295 ? 8.450 -20.052 4.932 1.00 85.88 295 THR A C 1
ATOM 2235 O O . THR A 1 295 ? 9.495 -19.665 5.458 1.00 85.88 295 THR A O 1
ATOM 2238 N N . ALA A 1 296 ? 8.266 -20.015 3.609 1.00 82.00 296 ALA A N 1
ATOM 2239 C CA . ALA A 1 296 ? 9.273 -19.519 2.670 1.00 82.00 296 ALA A CA 1
ATOM 2240 C C . ALA A 1 296 ? 9.613 -18.035 2.906 1.00 82.00 296 ALA A C 1
ATOM 2242 O O . ALA A 1 296 ? 10.787 -17.663 2.956 1.00 82.00 296 ALA A O 1
ATOM 2243 N N . LEU A 1 297 ? 8.606 -17.186 3.133 1.00 80.75 297 LEU A N 1
ATOM 2244 C CA . LEU A 1 297 ? 8.801 -15.768 3.452 1.00 80.75 297 LEU A CA 1
ATOM 2245 C C . LEU A 1 297 ? 9.489 -15.564 4.805 1.00 80.75 297 LEU A C 1
ATOM 224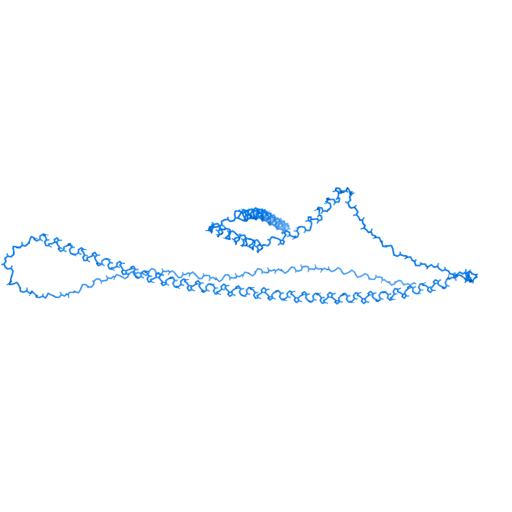7 O O . LEU A 1 297 ? 10.328 -14.671 4.934 1.00 80.75 297 LEU A O 1
ATOM 2251 N N . ALA A 1 298 ? 9.161 -16.376 5.813 1.00 83.88 298 ALA A N 1
ATOM 2252 C CA . ALA A 1 298 ? 9.834 -16.332 7.109 1.00 83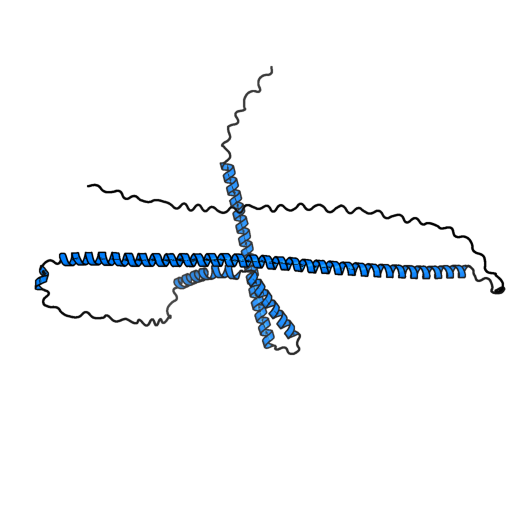.88 298 ALA A CA 1
ATOM 2253 C C . ALA A 1 298 ? 11.327 -16.675 6.970 1.00 83.88 298 ALA A C 1
ATOM 2255 O O . ALA A 1 298 ? 12.170 -15.916 7.451 1.00 83.88 298 ALA A O 1
ATOM 2256 N N . ALA A 1 299 ? 11.652 -17.737 6.226 1.00 88.75 299 ALA A N 1
ATOM 2257 C CA . ALA A 1 299 ? 13.032 -18.119 5.935 1.00 88.75 299 ALA A CA 1
ATOM 2258 C C . ALA A 1 299 ? 13.781 -17.032 5.141 1.00 88.75 299 ALA A C 1
ATOM 2260 O O . ALA A 1 299 ? 14.923 -16.700 5.461 1.00 88.75 299 ALA A O 1
ATOM 2261 N N . ALA A 1 300 ? 13.130 -16.411 4.150 1.00 81.06 300 ALA A N 1
ATOM 2262 C CA . ALA A 1 300 ? 13.718 -15.321 3.370 1.00 81.06 300 ALA A CA 1
ATOM 2263 C C . ALA A 1 300 ? 13.999 -14.067 4.221 1.00 81.06 300 ALA A C 1
ATOM 2265 O O . ALA A 1 300 ? 15.035 -13.419 4.053 1.00 81.06 300 ALA A O 1
ATOM 2266 N N . ARG A 1 301 ? 13.108 -13.725 5.164 1.00 85.38 301 ARG A N 1
ATOM 2267 C CA . ARG A 1 301 ? 13.324 -12.620 6.117 1.00 85.38 301 ARG A CA 1
ATOM 2268 C C . ARG A 1 301 ? 14.475 -12.913 7.068 1.00 85.38 301 ARG A C 1
ATOM 2270 O O . ARG A 1 301 ? 15.297 -12.027 7.298 1.00 85.38 301 ARG A O 1
ATOM 2277 N N . GLU A 1 302 ? 14.566 -14.140 7.573 1.00 94.50 302 GLU A N 1
ATOM 2278 C CA . GLU A 1 302 ? 15.681 -14.558 8.421 1.00 94.50 302 GLU A CA 1
ATOM 2279 C C . GLU A 1 302 ? 17.012 -14.468 7.657 1.00 94.50 302 GLU A C 1
ATOM 2281 O O . GLU A 1 302 ? 17.961 -13.859 8.151 1.00 94.50 302 GLU A O 1
ATOM 2286 N N . ALA A 1 303 ? 17.061 -14.958 6.416 1.00 89.38 303 ALA A N 1
ATOM 2287 C CA . ALA A 1 303 ? 18.242 -14.861 5.559 1.00 89.38 303 ALA A CA 1
ATOM 2288 C C . ALA A 1 303 ? 18.655 -13.401 5.290 1.00 89.38 303 ALA A C 1
ATOM 2290 O O . ALA A 1 303 ? 19.825 -13.055 5.453 1.00 89.38 303 ALA A O 1
ATOM 2291 N N . ARG A 1 304 ? 17.703 -12.513 4.960 1.00 87.75 304 ARG A N 1
ATOM 2292 C CA . ARG A 1 304 ? 17.977 -11.071 4.792 1.00 87.75 304 ARG A CA 1
ATOM 2293 C C . ARG A 1 304 ? 18.464 -10.414 6.085 1.00 87.75 304 ARG A C 1
ATOM 2295 O O . ARG A 1 304 ? 19.351 -9.567 6.031 1.00 87.75 304 ARG A O 1
ATOM 2302 N N . SER A 1 305 ? 17.915 -10.802 7.238 1.00 93.62 305 SER A N 1
ATOM 2303 C CA . SER A 1 305 ? 18.345 -10.269 8.539 1.00 93.62 305 SER A CA 1
ATOM 2304 C C . SER A 1 305 ? 19.777 -10.682 8.888 1.00 93.62 305 SER A C 1
ATOM 2306 O O . SER A 1 305 ? 20.559 -9.835 9.315 1.00 93.62 305 SER A O 1
ATOM 2308 N N . LYS A 1 306 ? 20.152 -11.939 8.608 1.00 95.44 306 LYS A N 1
ATOM 2309 C CA . LYS A 1 306 ? 21.524 -12.436 8.777 1.00 95.44 306 LYS A CA 1
ATOM 2310 C C . LYS A 1 306 ? 22.482 -11.707 7.840 1.00 95.44 306 LYS A C 1
ATOM 2312 O O . LYS A 1 306 ? 23.498 -11.202 8.302 1.00 95.44 306 LYS A O 1
ATOM 2317 N N . GLY A 1 307 ? 22.102 -11.539 6.571 1.00 90.50 307 GLY A N 1
ATOM 2318 C CA . GLY A 1 307 ? 22.894 -10.784 5.597 1.00 90.50 307 GLY A CA 1
ATOM 2319 C C . GLY A 1 307 ? 23.137 -9.328 6.012 1.00 90.50 307 GLY A C 1
ATOM 2320 O O . GLY A 1 307 ? 24.269 -8.855 5.953 1.00 90.50 307 GLY A O 1
ATOM 2321 N N . MET A 1 308 ? 22.114 -8.621 6.512 1.00 89.88 308 MET A N 1
ATOM 2322 C CA . MET A 1 308 ? 22.291 -7.261 7.046 1.00 89.88 308 MET A CA 1
ATOM 2323 C C . MET A 1 308 ? 23.180 -7.227 8.296 1.00 89.88 308 MET A C 1
ATOM 2325 O O . MET A 1 308 ? 23.965 -6.293 8.467 1.00 89.88 308 MET A O 1
ATOM 2329 N N . GLN A 1 309 ? 23.079 -8.230 9.168 1.00 95.00 309 GLN A N 1
ATOM 2330 C CA . GLN A 1 309 ? 23.898 -8.313 10.375 1.00 95.00 309 GLN A CA 1
ATOM 2331 C C . GLN A 1 309 ? 25.375 -8.566 10.037 1.00 95.00 309 GLN A C 1
ATOM 2333 O O . GLN A 1 309 ? 26.251 -7.904 10.595 1.00 95.00 309 GLN A O 1
ATOM 2338 N N . GLU A 1 310 ? 25.651 -9.457 9.085 1.00 95.00 310 GLU A N 1
ATOM 2339 C CA . GLU A 1 310 ? 26.995 -9.717 8.557 1.00 95.00 310 GLU A CA 1
ATOM 2340 C C . GLU A 1 310 ? 27.575 -8.483 7.859 1.00 95.00 310 GLU A C 1
ATOM 2342 O O . GLU A 1 310 ? 28.713 -8.096 8.129 1.00 95.00 310 GLU A O 1
ATOM 2347 N N . GLN A 1 311 ? 26.780 -7.803 7.028 1.00 92.69 311 GLN A N 1
ATOM 2348 C CA . GLN A 1 311 ? 27.203 -6.579 6.346 1.00 92.69 311 GLN A CA 1
ATOM 2349 C C . GLN A 1 311 ? 27.509 -5.446 7.341 1.00 92.69 311 GLN A C 1
ATOM 2351 O O . GLN A 1 311 ? 28.493 -4.721 7.182 1.00 92.69 311 GLN A O 1
ATOM 2356 N N . GLY A 1 312 ? 26.717 -5.327 8.412 1.00 93.81 312 GLY A N 1
ATOM 2357 C CA . GLY A 1 312 ? 26.978 -4.389 9.505 1.00 93.81 312 GLY A CA 1
ATOM 2358 C C . GLY A 1 312 ? 28.266 -4.705 10.274 1.00 93.81 312 GLY A C 1
ATOM 2359 O O . GLY A 1 312 ? 29.018 -3.789 10.615 1.00 93.81 312 GLY A O 1
ATOM 2360 N N . GLN A 1 313 ? 28.566 -5.987 10.510 1.00 95.44 313 GLN A N 1
ATOM 2361 C CA . GLN A 1 313 ? 29.825 -6.405 11.139 1.00 95.44 313 GLN A CA 1
ATOM 2362 C C . GLN A 1 313 ? 31.036 -6.136 10.239 1.00 95.44 313 GLN A C 1
ATOM 2364 O O . GLN A 1 313 ? 32.052 -5.642 10.731 1.00 95.44 313 GLN A O 1
ATOM 2369 N N . GLN A 1 314 ? 30.925 -6.389 8.930 1.00 94.00 314 GLN A N 1
ATOM 2370 C CA . GLN A 1 314 ? 31.987 -6.075 7.968 1.00 94.00 314 GLN A CA 1
ATOM 2371 C C . GLN A 1 314 ? 32.282 -4.571 7.929 1.00 94.00 314 GLN A C 1
ATOM 2373 O O . GLN A 1 314 ? 33.440 -4.180 8.066 1.00 94.00 314 GLN A O 1
ATOM 2378 N N . GLN A 1 315 ? 31.254 -3.716 7.866 1.00 93.00 315 GLN A N 1
ATOM 2379 C CA . GLN A 1 315 ? 31.456 -2.260 7.900 1.00 93.00 315 GLN A CA 1
ATOM 2380 C C . GLN A 1 315 ? 32.114 -1.782 9.204 1.00 93.00 315 GLN A C 1
ATOM 2382 O O . GLN A 1 315 ? 32.950 -0.874 9.176 1.00 93.00 315 GLN A O 1
ATOM 2387 N N . GLN A 1 316 ? 31.780 -2.391 10.350 1.00 93.69 316 GLN A N 1
ATOM 2388 C CA . GLN A 1 316 ? 32.445 -2.077 11.619 1.00 93.69 316 GLN A CA 1
ATOM 2389 C C . GLN A 1 316 ? 33.915 -2.506 11.628 1.00 93.69 316 GLN A C 1
ATOM 2391 O O . GLN A 1 316 ? 34.758 -1.746 12.109 1.00 93.69 316 GLN A O 1
ATOM 2396 N N . GLN A 1 317 ? 34.240 -3.683 11.085 1.00 94.50 317 GLN A N 1
ATOM 2397 C CA . GLN A 1 317 ? 35.629 -4.134 10.962 1.00 94.50 317 GLN A CA 1
ATOM 2398 C C . GLN A 1 317 ? 36.433 -3.219 10.032 1.00 94.50 317 GLN A C 1
ATOM 2400 O O . GLN A 1 317 ? 37.534 -2.807 10.396 1.00 94.50 317 GLN A O 1
ATOM 2405 N N . GLU A 1 318 ? 35.871 -2.819 8.889 1.00 93.50 318 GLU A N 1
ATOM 2406 C CA . GLU A 1 318 ? 36.510 -1.857 7.984 1.00 93.50 318 GLU A CA 1
ATOM 2407 C C . GLU A 1 318 ? 36.747 -0.503 8.665 1.00 93.50 318 GLU A C 1
ATOM 2409 O O . GLU A 1 318 ? 37.834 0.065 8.555 1.00 93.50 318 GLU A O 1
ATOM 2414 N N . HIS A 1 319 ? 35.781 0.001 9.440 1.00 92.19 319 HIS A N 1
ATOM 2415 C CA . HIS A 1 319 ? 35.957 1.242 10.203 1.00 92.19 319 HIS A CA 1
ATOM 2416 C C . HIS A 1 319 ? 37.045 1.130 11.280 1.00 92.19 319 HIS A C 1
ATOM 2418 O O . HIS A 1 319 ? 37.777 2.097 11.515 1.00 92.19 319 HIS A O 1
ATOM 2424 N N . GLN A 1 320 ? 37.185 -0.028 11.933 1.00 92.50 320 GLN A N 1
ATOM 2425 C CA . GLN A 1 320 ? 38.262 -0.261 12.900 1.00 92.50 320 GLN A CA 1
ATOM 2426 C C . GLN A 1 320 ? 39.632 -0.335 12.220 1.00 92.50 320 GLN A C 1
ATOM 2428 O O . GLN A 1 320 ? 40.574 0.283 12.717 1.00 92.50 320 GLN A O 1
ATOM 2433 N N . GLN A 1 321 ? 39.736 -0.996 11.062 1.00 91.12 321 GLN A N 1
ATOM 2434 C CA . GLN A 1 321 ? 40.973 -1.039 10.272 1.00 91.12 321 GLN A CA 1
ATOM 2435 C C . GLN A 1 321 ? 41.363 0.349 9.747 1.00 91.12 321 GLN A C 1
ATOM 2437 O O . GLN A 1 321 ? 42.526 0.740 9.815 1.00 91.12 321 GLN A O 1
ATOM 2442 N N . GLN A 1 322 ? 40.397 1.150 9.292 1.00 90.12 322 GLN A N 1
ATOM 2443 C CA . GLN A 1 322 ? 40.669 2.531 8.884 1.00 90.12 322 GLN A CA 1
ATOM 2444 C C . GLN A 1 322 ? 41.114 3.405 10.064 1.00 90.12 322 GLN A C 1
ATOM 2446 O O . GLN A 1 322 ? 41.971 4.274 9.894 1.00 90.12 322 GLN A O 1
ATOM 2451 N N . ARG A 1 323 ? 40.568 3.182 11.269 1.00 88.56 323 ARG A N 1
ATOM 2452 C CA . ARG A 1 323 ? 40.995 3.896 12.484 1.00 88.56 323 ARG A CA 1
ATOM 2453 C C . ARG A 1 323 ? 42.388 3.487 12.950 1.00 88.56 323 ARG A C 1
ATOM 2455 O O . ARG A 1 323 ? 43.152 4.374 13.323 1.00 88.56 323 ARG A O 1
ATOM 2462 N N . SER A 1 324 ? 42.732 2.199 12.918 1.00 86.06 324 SER A N 1
ATOM 2463 C CA . SER A 1 324 ? 44.077 1.741 13.287 1.00 86.06 324 SER A CA 1
ATOM 2464 C C . SER A 1 324 ? 45.126 2.230 12.291 1.00 86.06 324 SER A C 1
ATOM 2466 O O . SER A 1 324 ? 46.208 2.636 12.705 1.00 86.06 324 SER A O 1
ATOM 2468 N N . HIS A 1 325 ? 44.790 2.311 11.000 1.00 85.06 325 HIS A N 1
ATOM 2469 C CA . HIS A 1 325 ? 45.722 2.813 9.991 1.00 85.06 325 HIS A CA 1
ATOM 2470 C C . HIS A 1 325 ? 45.930 4.337 10.042 1.00 85.06 325 HIS A C 1
ATOM 2472 O O . HIS A 1 325 ? 46.971 4.827 9.606 1.00 85.06 325 HIS A O 1
ATOM 2478 N N . LYS A 1 326 ? 44.962 5.093 10.588 1.00 82.69 326 LYS A N 1
ATOM 2479 C CA . LYS A 1 326 ? 45.040 6.556 10.759 1.00 82.69 326 LYS A CA 1
ATOM 2480 C C . LYS A 1 326 ? 45.679 7.016 12.068 1.00 82.69 326 LYS A C 1
ATOM 2482 O O . LYS A 1 326 ? 45.855 8.225 12.219 1.00 82.69 326 LYS A O 1
ATOM 2487 N N . GLN A 1 327 ? 46.022 6.127 13.003 1.00 72.19 327 GLN A N 1
ATOM 2488 C CA . GLN A 1 327 ? 46.845 6.541 14.139 1.00 72.19 327 GLN A CA 1
ATOM 2489 C C . GLN A 1 327 ? 48.261 6.831 13.622 1.00 72.19 327 GLN A C 1
ATOM 2491 O O . GLN A 1 327 ? 48.927 5.910 13.145 1.00 72.19 327 GLN A O 1
ATOM 2496 N N . PRO A 1 328 ? 48.724 8.096 13.656 1.00 70.50 328 PRO A N 1
ATOM 2497 C CA . PRO A 1 328 ? 50.091 8.403 13.271 1.00 70.50 328 PRO A CA 1
ATOM 2498 C C . PRO A 1 328 ? 51.030 7.599 14.179 1.00 70.50 328 PRO A C 1
ATOM 2500 O O . PRO A 1 328 ? 50.754 7.513 15.381 1.00 70.50 328 PRO A O 1
ATOM 2503 N N . PRO A 1 329 ? 52.107 6.994 13.639 1.00 72.19 329 PRO A N 1
ATOM 2504 C CA . PRO A 1 329 ? 53.072 6.270 14.453 1.00 72.19 329 PRO A CA 1
ATOM 2505 C C . PRO A 1 329 ? 53.515 7.201 15.577 1.00 72.19 329 PRO A C 1
ATOM 2507 O O . PRO A 1 329 ? 53.952 8.326 15.318 1.00 72.19 329 PRO A O 1
ATOM 2510 N N . GLY A 1 330 ? 53.275 6.757 16.813 1.00 62.59 330 GLY A N 1
ATOM 2511 C CA . GLY A 1 330 ? 53.469 7.560 18.008 1.00 62.59 330 GLY A CA 1
ATOM 2512 C C . GLY A 1 330 ? 54.820 8.255 17.952 1.00 62.59 330 GLY A C 1
ATOM 2513 O O . GLY A 1 330 ? 55.855 7.608 17.785 1.00 62.59 330 GLY A O 1
ATOM 2514 N N . ARG A 1 331 ? 54.805 9.586 18.076 1.00 59.25 331 ARG A N 1
ATOM 2515 C CA . ARG A 1 331 ? 56.012 10.323 18.440 1.00 59.25 331 ARG A CA 1
ATOM 2516 C C . ARG A 1 331 ? 56.533 9.656 19.715 1.00 59.25 331 ARG A C 1
ATOM 2518 O O . ARG A 1 331 ? 55.758 9.582 20.670 1.00 59.25 331 ARG A O 1
ATOM 2525 N N . PRO A 1 332 ? 57.776 9.147 19.739 1.00 62.97 332 PRO A N 1
ATOM 2526 C CA . PRO A 1 332 ? 58.337 8.605 20.962 1.00 62.97 332 PRO A CA 1
ATOM 2527 C C . PRO A 1 332 ? 58.259 9.707 22.017 1.00 62.97 332 PRO A C 1
ATOM 2529 O O . PRO A 1 332 ? 58.767 10.810 21.809 1.00 62.97 332 PRO A O 1
ATOM 2532 N N . SER A 1 333 ? 57.538 9.427 23.099 1.00 57.62 333 SER A N 1
ATOM 2533 C CA . SER A 1 333 ? 57.458 10.266 24.287 1.00 57.62 333 SER A CA 1
ATOM 2534 C C . SER A 1 333 ? 58.842 10.302 24.926 1.00 57.62 333 SER A C 1
ATOM 2536 O O . SER A 1 333 ? 59.173 9.485 25.781 1.00 57.62 333 SER A O 1
ATOM 2538 N N . GLY A 1 334 ? 59.685 11.200 24.430 1.00 59.06 334 GLY A N 1
ATOM 2539 C CA . GLY A 1 334 ? 60.958 11.539 25.037 1.00 59.06 334 GLY A CA 1
ATOM 2540 C C . GLY A 1 334 ? 60.730 12.536 26.159 1.00 59.06 334 GLY A C 1
ATOM 2541 O O . GLY A 1 334 ? 61.034 13.700 25.968 1.00 59.06 334 GLY A O 1
ATOM 2542 N N . ASP A 1 335 ? 60.206 12.076 27.293 1.00 57.44 335 ASP A N 1
ATOM 2543 C CA . ASP A 1 335 ? 60.191 12.826 28.555 1.00 57.44 335 ASP A CA 1
ATOM 2544 C C . ASP A 1 335 ? 60.632 11.888 29.684 1.00 57.44 335 ASP A C 1
ATOM 2546 O O . ASP A 1 335 ? 59.894 11.547 30.603 1.00 57.44 335 ASP A O 1
ATOM 2550 N N . GLU A 1 336 ? 61.875 11.428 29.579 1.00 55.72 336 GLU A N 1
ATOM 2551 C CA . GLU A 1 336 ? 62.600 10.783 30.668 1.00 55.72 336 GLU A CA 1
ATOM 2552 C C . GLU A 1 336 ? 63.911 11.546 30.850 1.00 55.72 336 GLU A C 1
ATOM 2554 O O . GLU A 1 336 ? 64.969 11.132 30.380 1.00 55.72 336 GLU A O 1
ATOM 2559 N N . LYS A 1 337 ? 63.831 12.749 31.428 1.00 57.97 337 LYS A N 1
ATOM 2560 C CA . LYS A 1 337 ? 64.982 13.448 32.012 1.00 57.97 337 LYS A CA 1
ATOM 2561 C C . LYS A 1 337 ? 64.521 14.646 32.840 1.00 57.97 337 LYS A C 1
ATOM 2563 O O . LYS A 1 337 ? 63.742 15.460 32.371 1.00 57.97 337 LYS A O 1
ATOM 2568 N N . GLN A 1 338 ? 65.134 14.768 34.019 1.00 53.31 338 GLN A N 1
ATOM 2569 C CA . GLN A 1 338 ? 65.152 15.923 34.931 1.00 53.31 338 GLN A CA 1
ATOM 2570 C C . GLN A 1 338 ? 64.097 15.948 36.051 1.00 53.31 338 GLN A C 1
ATOM 2572 O O . GLN A 1 338 ? 63.272 16.844 36.162 1.00 53.31 338 GLN A O 1
ATOM 2577 N N . SER A 1 339 ? 64.236 15.017 36.996 1.00 53.72 339 SER A N 1
ATOM 2578 C CA . SER A 1 339 ? 64.037 15.324 38.419 1.00 53.72 339 SER A CA 1
ATOM 2579 C C . SER A 1 339 ? 65.314 14.965 39.172 1.00 53.72 339 SER A C 1
ATOM 2581 O O . SER A 1 339 ? 65.443 13.892 39.746 1.00 53.72 339 SER A O 1
ATOM 2583 N N . SER A 1 340 ? 66.301 15.855 39.092 1.00 58.75 340 SER A N 1
ATOM 2584 C CA . SER A 1 340 ? 67.496 15.832 39.937 1.00 58.75 340 SER A CA 1
ATOM 2585 C C . SER A 1 340 ? 68.003 17.264 40.104 1.00 58.75 340 SER A C 1
ATOM 2587 O O . SER A 1 340 ? 68.960 17.662 39.446 1.00 58.75 340 SER A O 1
ATOM 2589 N N . LEU A 1 341 ? 67.313 18.076 40.907 1.00 55.91 341 LEU A N 1
ATOM 2590 C CA . LEU A 1 341 ? 67.865 19.336 41.414 1.00 55.91 341 LEU A CA 1
ATOM 2591 C C . LEU A 1 341 ? 67.073 19.789 42.647 1.00 55.91 341 LEU A C 1
ATOM 2593 O O . LEU A 1 341 ? 66.130 20.569 42.552 1.00 55.91 341 LEU A O 1
ATOM 2597 N N . SER A 1 342 ? 67.418 19.226 43.801 1.00 55.53 342 SER A N 1
ATOM 2598 C CA . SER A 1 342 ? 67.088 19.739 45.135 1.00 55.53 342 SER A CA 1
ATOM 2599 C C . SER A 1 342 ? 68.016 19.054 46.137 1.00 55.53 342 SER A C 1
ATOM 2601 O O . SER A 1 342 ? 67.644 18.033 46.702 1.00 55.53 342 SER A O 1
ATOM 2603 N N . GLU A 1 343 ? 69.228 19.585 46.287 1.00 53.38 343 GLU A N 1
ATOM 2604 C CA . GLU A 1 343 ? 70.015 19.558 47.530 1.00 53.38 343 GLU A CA 1
ATOM 2605 C C . GLU A 1 343 ? 71.001 20.728 47.532 1.00 53.38 343 GLU A C 1
ATOM 2607 O O . GLU A 1 343 ? 71.615 20.981 46.465 1.00 53.38 343 GLU A O 1
#

Organism: NCBI:txid307507

Foldseek 3Di:
DDDDDDDDPPDDPPPPPPDPPPPPPPPPDPDPDDPPDPPPPDDDDDDDDDDDDDDDDDDDDDDPPPDPDPDVVVVVVVVVVVVVVVVVVVVVVVVVVVVVVVVVVVVVVVVVVVVVVVVVVVVVVVVVVVVVVVVVVVVVVVVVVVVVVVVVVVVVVVVVVVVVVVVVVVVVVVVVVVVVVVVVPPPPPCVVVPPDDDDDDDDDDDDPDPPPDPPDDDPPVVVVVVVVVVVCVVVVVVVVVCPPVVVLVVLVVVLVVLVVVLVVLVVDPDDPVVVNVVSVVVSVVSVVVNVVSVVVVVVVVVVVVVVVVVVVVVVVVVVVVVVVVPPDDDDPPPPPDDPDDDD

pLDDT: mean 73.85, std 19.99, range [35.88, 98.19]

Secondary structure (DSSP, 8-state):
--PPP---------------------------PPPPP----PPP------------------S-TTS----HHHHHHHHHHHHHHHHHHHHHHHHHHHHHHHHHHHHHHHHHHHHHHHHHHHHHHHHHHHHHHHHHHHHHHHHHHHHHHHHHHHHHHHHHHHHHHHHHHHHHHHHHHHHHHHHHT--GGGTTTTTS--------------------S---HHHHHHHHHHHHHHHHHHHHHHT-HHHHHHHHHHHHHHHHHHHHHHHSS---HHHHHHHHHHHHHHHHHHHHHHHHHHHHHHHHHHHHHHHHHHHHHHHHHHHHHTSPPPPP-----------

Sequence (343 aa):
MHPRSVVSPARACAWSSAQPSWGARRVARPGGCPPPAQQLRARPARRARSTRGAPRASPSDSEFEGVPAGDEVVQAALEDQLRLQLRSETIKESIREDLRSKVEDIKQISEELQAQLDEGYQIERFRNDLESQEALASAMEKFNELEDEIAAMKAQLQADREDLAAWEKASAAARSKGLFFKNLYKPDADADAAAGQGGQQQAQDGSGGRFRGELRGSIDPEAAAAARRAAAKVTAPAVEEVGSPLRLWLFAYMAGILALVVAQDLTTAQPSVGLDALYGVLGLVLGVNAWNERTALAAAREARSKGMQEQGQQQQQEHQQQRSHKQPPGRPSGDEKQSSLSE

Radius of gyration: 51.08 Å; chains: 1; bounding box: 132×72×156 Å